Protein AF-A0AAV0BS56-F1 (afdb_monomer)

Secondary structure (DSSP, 8-state):
--STTHHHIIIIIS---HHHHHHHHTT--SS-HHHHHH-TT-----GGG--EEEEE-SSS-EEEEE----SSTTTHHHHHHHHHHHHHHHHT-GGG-SSS-PPTTSS--EEEEEEHHHHHH-HHHHHHHHTTTSTTT--S-EEEEEE--SEETTEEHHHH-SSSSGGGGGGGGT-------TT-HHHHHHHHT-TTTTS---------------------GGGG----------HHHIIIIIHHHHHHHH-----GGG--HHHHHHHHHHHHHHTT--EEEEETTTTT-TTS----SEE-SSSTT-EE-HHHHHHTTSSS---EEEEE--S-SHHHHHHHHHHHGGGG---

Sequence (351 aa):
MPHHGRLNLLTQLLSLDLKILIKKLKGHAEISEGLLSETPAYTGDVLSHLSNTSILNYQNPLKVHVLRNPSHLEVVSPVSLGFTRALSMVDQTGPYNLSTSENIGKDLLSVQIHGDASFGGQGIVAETLNLSTLPHFTVGGSIRLVLNNQLGYTTPETEGRTAFYATDIGKSIKAPIIHVNGEYPEEVLGLMDLKELSKNQPDLSGTLRGKNSDIETAVELSRLWAAGEALNVHPRLQKMHIQKRLQALSIKTGNLAEIDYSRTEALAFGTILEDGYDIRLSGQDSGQGTFSQRHALSTDQVVEGRTILPLNQLSAKNSQPGNLEIVNSPLGKYAVLGFKLGLSYLLLGPV

Structure (mmCIF, N/CA/C/O backbone):
data_AF-A0AAV0BS56-F1
#
_entry.id   AF-A0AAV0BS56-F1
#
loop_
_atom_site.group_PDB
_atom_site.id
_atom_site.type_symbol
_atom_site.label_atom_id
_atom_site.label_alt_id
_atom_site.label_comp_id
_atom_site.label_asym_id
_atom_site.label_entity_id
_atom_site.label_seq_id
_atom_site.pdbx_PDB_ins_code
_atom_site.Cartn_x
_atom_site.Cartn_y
_atom_site.Cartn_z
_atom_site.occupancy
_atom_site.B_iso_or_equiv
_atom_site.auth_seq_id
_atom_site.auth_comp_id
_atom_site.auth_asym_id
_atom_site.auth_atom_id
_atom_site.pdbx_PDB_model_num
ATOM 1 N N . MET A 1 1 ? 6.473 1.897 -9.857 1.00 95.19 1 MET A N 1
ATOM 2 C CA . MET A 1 1 ? 7.346 1.528 -10.994 1.00 95.19 1 MET A CA 1
ATOM 3 C C . MET A 1 1 ? 8.783 1.923 -10.661 1.00 95.19 1 MET A C 1
ATOM 5 O O . MET A 1 1 ? 8.942 2.993 -10.088 1.00 95.19 1 MET A O 1
ATOM 9 N N . PRO A 1 2 ? 9.801 1.106 -10.981 1.00 95.94 2 PRO A N 1
ATOM 10 C CA . PRO A 1 2 ? 11.221 1.429 -10.804 1.00 95.94 2 PRO A CA 1
ATOM 11 C C . PRO A 1 2 ? 11.728 2.402 -11.889 1.00 95.94 2 PRO A C 1
ATOM 13 O O . PRO A 1 2 ? 10.945 3.112 -12.515 1.00 95.94 2 PRO A O 1
ATOM 16 N N . HIS A 1 3 ? 13.046 2.457 -12.095 1.00 95.62 3 HIS A N 1
ATOM 17 C CA . HIS A 1 3 ? 13.716 3.355 -13.041 1.00 95.62 3 HIS A CA 1
ATOM 18 C C . HIS A 1 3 ? 13.580 2.929 -14.518 1.00 95.62 3 HIS A C 1
ATOM 20 O O . HIS A 1 3 ? 13.529 3.789 -15.397 1.00 95.62 3 HIS A O 1
ATOM 26 N N . HIS A 1 4 ? 13.519 1.624 -14.809 1.00 92.75 4 HIS A N 1
ATOM 27 C CA . HIS A 1 4 ? 13.570 1.096 -16.176 1.00 92.75 4 HIS A CA 1
ATOM 28 C C . HIS A 1 4 ? 12.336 1.507 -16.997 1.00 92.75 4 HIS A C 1
ATOM 30 O O . HIS A 1 4 ? 11.216 1.167 -16.631 1.00 92.75 4 HIS A O 1
ATOM 36 N N . GLY A 1 5 ? 12.528 2.269 -18.082 1.00 92.06 5 GLY A N 1
ATOM 37 C CA . GLY A 1 5 ? 11.445 2.752 -18.954 1.00 92.06 5 GLY A CA 1
ATOM 38 C C . GLY A 1 5 ? 10.534 3.832 -18.348 1.00 92.06 5 GLY A C 1
ATOM 39 O O . GLY A 1 5 ? 9.561 4.243 -18.981 1.00 92.06 5 GLY A O 1
ATOM 40 N N . ARG A 1 6 ? 10.827 4.328 -17.135 1.00 96.50 6 ARG A N 1
ATOM 41 C CA . ARG A 1 6 ? 9.941 5.257 -16.412 1.00 96.50 6 ARG A CA 1
ATOM 42 C C . ARG A 1 6 ? 9.753 6.584 -17.138 1.00 96.50 6 ARG A C 1
ATOM 44 O O . ARG A 1 6 ? 8.633 7.064 -17.263 1.00 96.50 6 ARG A O 1
ATOM 51 N N . LEU A 1 7 ? 10.844 7.182 -17.614 1.00 95.69 7 LEU A N 1
ATOM 52 C CA . LEU A 1 7 ? 10.787 8.476 -18.299 1.00 95.69 7 LEU A CA 1
ATOM 53 C C . LEU A 1 7 ? 10.049 8.370 -19.634 1.00 95.69 7 LEU A C 1
ATOM 55 O O . LEU A 1 7 ? 9.305 9.283 -19.981 1.00 95.69 7 LEU A O 1
ATOM 59 N N . ASN A 1 8 ? 10.194 7.248 -20.345 1.00 95.69 8 ASN A N 1
ATOM 60 C CA . ASN A 1 8 ? 9.428 6.969 -21.556 1.00 95.69 8 ASN A CA 1
ATOM 61 C C . ASN A 1 8 ? 7.930 6.936 -21.242 1.00 95.69 8 ASN A C 1
ATOM 63 O O . ASN A 1 8 ? 7.172 7.663 -21.873 1.00 95.69 8 ASN A O 1
ATOM 67 N N . LEU A 1 9 ? 7.511 6.186 -20.216 1.00 95.88 9 LEU A N 1
ATOM 68 C CA . LEU A 1 9 ? 6.108 6.148 -19.793 1.00 95.88 9 LEU A CA 1
ATOM 69 C C . LEU A 1 9 ? 5.587 7.547 -19.419 1.00 95.88 9 LEU A C 1
ATOM 71 O O . LEU A 1 9 ? 4.537 7.970 -19.903 1.00 95.88 9 LEU A O 1
ATOM 75 N N . LEU A 1 10 ? 6.337 8.276 -18.586 1.00 96.06 10 LEU A N 1
ATOM 76 C CA . LEU A 1 10 ? 5.933 9.594 -18.095 1.00 96.06 10 LEU A CA 1
ATOM 77 C C . LEU A 1 10 ? 5.794 10.627 -19.217 1.00 96.06 10 LEU A C 1
ATOM 79 O O . LEU A 1 10 ? 4.826 11.379 -19.234 1.00 96.06 10 LEU A O 1
ATOM 83 N N . THR A 1 11 ? 6.749 10.671 -20.144 1.00 95.25 11 THR A N 1
ATOM 84 C CA . THR A 1 11 ? 6.781 11.691 -21.203 1.00 95.25 11 THR A CA 1
ATOM 85 C C . THR A 1 11 ? 5.888 11.349 -22.390 1.00 95.25 11 THR A C 1
ATOM 87 O O . THR A 1 11 ? 5.250 12.246 -22.930 1.00 95.25 11 THR A O 1
ATOM 90 N N . GLN A 1 12 ? 5.819 10.075 -22.791 1.00 94.50 12 GLN A N 1
ATOM 91 C CA . GLN A 1 12 ? 5.114 9.667 -24.010 1.00 94.50 12 GLN A CA 1
ATOM 92 C C . GLN A 1 12 ? 3.626 9.407 -23.770 1.00 94.50 12 GLN A C 1
ATOM 94 O O . GLN A 1 12 ? 2.805 9.784 -24.599 1.00 94.50 12 GLN A O 1
ATOM 99 N N . LEU A 1 13 ? 3.269 8.773 -22.647 1.00 94.56 13 LEU A N 1
ATOM 100 C CA . LEU A 1 13 ? 1.884 8.363 -22.383 1.00 94.56 13 LEU A CA 1
ATOM 101 C C . LEU A 1 13 ? 1.210 9.194 -21.299 1.00 94.56 13 LEU A C 1
ATOM 103 O O . LEU A 1 13 ? 0.001 9.387 -21.346 1.00 94.56 13 LEU A O 1
ATOM 107 N N . LEU A 1 14 ? 1.973 9.684 -20.321 1.00 95.25 14 LEU A N 1
ATOM 108 C CA . LEU A 1 14 ? 1.419 10.374 -19.156 1.00 95.25 14 LEU A CA 1
ATOM 109 C C . LEU A 1 14 ? 1.696 11.876 -19.164 1.00 95.25 14 LEU A C 1
ATOM 111 O O . LEU A 1 14 ? 1.602 12.504 -18.117 1.00 95.25 14 LEU A O 1
ATOM 115 N N . SER A 1 15 ? 2.014 12.467 -20.315 1.00 92.69 15 SER A N 1
ATOM 116 C CA . SER A 1 15 ? 2.051 13.925 -20.511 1.00 92.69 15 SER A CA 1
ATOM 117 C C . SER A 1 15 ? 2.870 14.706 -19.466 1.00 92.69 15 SER A C 1
ATOM 119 O O . SER A 1 15 ? 2.505 15.824 -19.104 1.00 92.69 15 SER A O 1
ATOM 121 N N . LEU A 1 16 ? 3.969 14.138 -18.953 1.00 93.31 16 LEU A N 1
ATOM 122 C CA . LEU A 1 16 ? 4.899 14.880 -18.100 1.00 93.31 16 LEU A CA 1
ATOM 123 C C . LEU A 1 16 ? 5.519 16.027 -18.908 1.00 93.31 16 LEU A C 1
ATOM 125 O O . LEU A 1 16 ? 6.091 15.791 -19.974 1.00 93.31 16 LEU A O 1
ATOM 129 N N . ASP A 1 17 ? 5.452 17.255 -18.384 1.00 93.00 17 ASP A N 1
ATOM 130 C CA . ASP A 1 17 ? 6.038 18.423 -19.047 1.00 93.00 17 ASP A CA 1
ATOM 131 C C . ASP A 1 17 ? 7.555 18.236 -19.225 1.00 93.00 17 ASP A C 1
ATOM 133 O O . ASP A 1 17 ? 8.323 18.140 -18.261 1.00 93.00 17 ASP A O 1
ATOM 137 N N . LEU A 1 18 ? 8.006 18.226 -20.482 1.00 94.25 18 LEU A N 1
ATOM 138 C CA . LEU A 1 18 ? 9.418 18.100 -20.842 1.00 94.25 18 LEU A CA 1
ATOM 139 C C . LEU A 1 18 ? 10.279 19.219 -20.241 1.00 94.25 18 LEU A C 1
ATOM 141 O O . LEU A 1 18 ? 11.475 19.022 -20.022 1.00 94.25 18 LEU A O 1
ATOM 145 N N . LYS A 1 19 ? 9.701 20.381 -19.915 1.00 93.44 19 LYS A N 1
ATOM 146 C CA . LYS A 1 19 ? 10.414 21.446 -19.199 1.00 93.44 19 LYS A CA 1
ATOM 147 C C . LYS A 1 19 ? 10.843 20.995 -17.806 1.00 93.44 19 LYS A C 1
ATOM 149 O O . LYS A 1 19 ? 11.950 21.335 -17.395 1.00 93.44 19 LYS A O 1
ATOM 154 N N . ILE A 1 20 ? 10.020 20.211 -17.102 1.00 92.50 20 ILE A N 1
ATOM 155 C CA . ILE A 1 20 ? 10.368 19.638 -15.791 1.00 92.50 20 ILE A CA 1
ATOM 156 C C . ILE A 1 20 ? 11.555 18.684 -15.951 1.00 92.50 20 ILE A C 1
ATOM 158 O O . ILE A 1 20 ? 12.533 18.781 -15.209 1.00 92.50 20 ILE A O 1
ATOM 162 N N . LEU A 1 21 ? 11.518 17.822 -16.973 1.00 93.50 21 LEU A N 1
ATOM 163 C CA . LEU A 1 21 ? 12.616 16.909 -17.299 1.00 93.50 21 LEU A CA 1
ATOM 164 C C . LEU A 1 21 ? 13.930 17.667 -17.563 1.00 93.50 21 LEU A C 1
ATOM 166 O O . LEU A 1 21 ? 14.957 17.362 -16.957 1.00 93.50 21 LEU A O 1
ATOM 170 N N . ILE A 1 22 ? 13.897 18.691 -18.421 1.00 94.62 22 ILE A N 1
ATOM 171 C CA . ILE A 1 22 ? 15.075 19.504 -18.763 1.00 94.62 22 ILE A CA 1
ATOM 172 C C . ILE A 1 22 ? 15.596 20.268 -17.540 1.00 94.62 22 ILE A C 1
ATOM 174 O O . ILE A 1 22 ? 16.808 20.329 -17.330 1.00 94.62 22 ILE A O 1
ATOM 178 N N . LYS A 1 23 ? 14.707 20.839 -16.715 1.00 93.25 23 LYS A N 1
ATOM 179 C CA . LYS A 1 23 ? 15.086 21.487 -15.450 1.00 93.25 23 LYS A CA 1
ATOM 180 C C . LYS A 1 23 ? 15.857 20.520 -14.564 1.00 93.25 23 LYS A C 1
ATOM 182 O O . LYS A 1 23 ? 16.942 20.865 -14.097 1.00 93.25 23 LYS A O 1
ATOM 187 N N . LYS A 1 24 ? 15.335 19.303 -14.407 1.00 94.06 24 LYS A N 1
ATOM 188 C CA . LYS A 1 24 ? 15.928 18.298 -13.534 1.00 94.06 24 LYS A CA 1
ATOM 189 C C . LYS A 1 24 ? 17.281 17.799 -14.030 1.00 94.06 24 LYS A C 1
ATOM 191 O O . LYS A 1 24 ? 18.203 17.664 -13.234 1.00 94.06 24 LYS A O 1
ATOM 196 N N . LEU A 1 25 ? 17.433 17.619 -15.344 1.00 94.62 25 LEU A N 1
ATOM 197 C CA . LEU A 1 25 ? 18.720 17.304 -15.979 1.00 94.62 25 LEU A CA 1
ATOM 198 C C . LEU A 1 25 ? 19.775 18.395 -15.756 1.00 94.62 25 LEU A C 1
ATOM 200 O O . LEU A 1 25 ? 20.961 18.095 -15.673 1.00 94.62 25 LEU A O 1
ATOM 204 N N . LYS A 1 26 ? 19.349 19.655 -15.627 1.00 95.25 26 LYS A N 1
ATOM 205 C CA . LYS A 1 26 ? 20.222 20.793 -15.309 1.00 95.25 26 LYS A CA 1
ATOM 206 C C . LYS A 1 26 ? 20.471 20.981 -13.805 1.00 95.25 26 LYS A C 1
ATOM 208 O O . LYS A 1 26 ? 21.107 21.958 -13.431 1.00 95.25 26 LYS A O 1
ATOM 213 N N . GLY A 1 27 ? 19.962 20.090 -12.950 1.00 92.56 27 GLY A N 1
ATOM 214 C CA . GLY A 1 27 ? 20.117 20.181 -11.495 1.00 92.56 27 GLY A CA 1
ATOM 215 C C . GLY A 1 27 ? 19.155 21.151 -10.802 1.00 92.56 27 GLY A C 1
ATOM 216 O O . GLY A 1 27 ? 19.334 21.432 -9.622 1.00 92.56 27 GLY A O 1
ATOM 217 N N . HIS A 1 28 ? 18.129 21.655 -11.496 1.00 92.19 28 HIS A N 1
ATOM 218 C CA . HIS A 1 28 ? 17.108 22.510 -10.884 1.00 92.19 28 HIS A CA 1
ATOM 219 C C . HIS A 1 28 ? 15.987 21.685 -10.233 1.00 92.19 28 HIS A C 1
ATOM 221 O O . HIS A 1 28 ? 15.781 20.511 -10.560 1.00 92.19 28 HIS A O 1
ATOM 227 N N . ALA A 1 29 ? 15.231 22.322 -9.334 1.00 90.44 29 ALA A N 1
ATOM 228 C CA . ALA A 1 29 ? 14.041 21.736 -8.728 1.00 90.44 29 ALA A CA 1
ATOM 229 C C . ALA A 1 29 ? 12.955 21.433 -9.779 1.00 90.44 29 ALA A C 1
ATOM 231 O O . ALA A 1 29 ? 12.771 22.165 -10.755 1.00 90.44 29 ALA A O 1
ATOM 232 N N . GLU A 1 30 ? 12.234 20.334 -9.566 1.00 88.69 30 GLU A N 1
ATOM 233 C CA . GLU A 1 30 ? 11.135 19.867 -10.417 1.00 88.69 30 GLU A CA 1
ATOM 234 C C . GLU A 1 30 ? 9.790 20.548 -10.119 1.00 88.69 30 GLU A C 1
ATOM 236 O O . GLU A 1 30 ? 8.850 20.398 -10.895 1.00 88.69 30 GLU A O 1
ATOM 241 N N . ILE A 1 31 ? 9.702 21.295 -9.016 1.00 87.88 31 ILE A N 1
ATOM 242 C CA . ILE A 1 31 ? 8.518 22.061 -8.616 1.00 87.88 31 ILE A CA 1
ATOM 243 C C . ILE A 1 31 ? 8.581 23.510 -9.121 1.00 87.88 31 ILE A C 1
ATOM 245 O O . ILE A 1 31 ? 9.619 23.983 -9.594 1.00 87.88 31 ILE A O 1
ATOM 249 N N . SER A 1 32 ? 7.450 24.216 -9.064 1.00 85.31 32 SER A N 1
ATOM 250 C CA . SER A 1 32 ? 7.388 25.635 -9.428 1.00 85.31 32 SER A CA 1
ATOM 251 C C . SER A 1 32 ? 8.188 26.494 -8.441 1.00 85.31 32 SER A C 1
ATOM 253 O O . SER A 1 32 ? 8.361 26.123 -7.283 1.00 85.31 32 SER A O 1
ATOM 255 N N . GLU A 1 33 ? 8.668 27.658 -8.885 1.00 84.75 33 GLU A N 1
ATOM 256 C CA . GLU A 1 33 ? 9.398 28.591 -8.010 1.00 84.75 33 GLU A CA 1
ATOM 257 C C . GLU A 1 33 ? 8.519 29.107 -6.863 1.00 84.75 33 GLU A C 1
ATOM 259 O O . GLU A 1 33 ? 8.999 29.243 -5.741 1.00 84.75 33 GLU A O 1
ATOM 264 N N . GLY A 1 34 ? 7.221 29.312 -7.124 1.00 85.25 34 GLY A N 1
ATOM 265 C CA . GLY A 1 34 ? 6.242 29.663 -6.093 1.00 85.25 34 GLY A CA 1
ATOM 266 C C . GLY A 1 34 ? 6.137 28.581 -5.021 1.00 85.25 34 GLY A C 1
ATOM 267 O O . GLY A 1 34 ? 6.351 28.869 -3.847 1.00 85.25 34 GLY A O 1
ATOM 268 N N . LEU A 1 35 ? 5.933 27.321 -5.422 1.00 83.06 35 LEU A N 1
ATOM 269 C CA . LEU A 1 35 ? 5.855 26.216 -4.464 1.00 83.06 35 LEU A CA 1
ATOM 270 C C . LEU A 1 35 ? 7.178 26.031 -3.709 1.00 83.06 35 LEU A C 1
ATOM 272 O O . LEU A 1 35 ? 7.169 25.833 -2.503 1.00 83.06 35 LEU A O 1
ATOM 276 N N . LEU A 1 36 ? 8.322 26.179 -4.385 1.00 84.81 36 LEU A N 1
ATOM 277 C CA . LEU A 1 36 ? 9.637 26.104 -3.743 1.00 84.81 36 LEU A CA 1
ATOM 278 C C . LEU A 1 36 ? 9.817 27.173 -2.654 1.00 84.81 36 LEU A C 1
ATOM 280 O O . LEU A 1 36 ? 10.433 26.892 -1.628 1.00 84.81 36 LEU A O 1
ATOM 284 N N . SER A 1 37 ? 9.268 28.376 -2.858 1.00 85.94 37 SER A N 1
ATOM 285 C CA . SER A 1 37 ? 9.302 29.447 -1.856 1.00 85.94 37 SER A CA 1
ATOM 286 C C . SER A 1 37 ? 8.415 29.160 -0.639 1.00 85.94 37 SER A C 1
ATOM 288 O O . SER A 1 37 ? 8.790 29.503 0.481 1.00 85.94 37 SER A O 1
ATOM 290 N N . GLU A 1 38 ? 7.284 28.477 -0.840 1.00 87.31 38 GLU A N 1
ATOM 291 C CA . GLU A 1 38 ? 6.369 28.049 0.227 1.00 87.31 38 GLU A CA 1
ATOM 292 C C . GLU A 1 38 ? 6.880 26.806 0.971 1.00 87.31 38 GLU A C 1
ATOM 294 O O . GLU A 1 38 ? 6.570 26.605 2.145 1.00 87.31 38 GLU A O 1
ATOM 299 N N . THR A 1 39 ? 7.711 25.986 0.319 1.00 81.88 39 THR A N 1
ATOM 300 C CA . THR A 1 39 ? 8.284 24.759 0.883 1.00 81.88 39 THR A CA 1
ATOM 301 C C . THR A 1 39 ? 9.818 24.823 0.942 1.00 81.88 39 THR A C 1
ATOM 303 O O . THR A 1 39 ? 10.493 24.072 0.233 1.00 81.88 39 THR A O 1
ATOM 306 N N . PRO A 1 40 ? 10.418 25.663 1.809 1.00 77.38 40 PRO A N 1
ATOM 307 C CA . PRO A 1 40 ? 11.873 25.850 1.859 1.00 77.38 40 PRO A CA 1
ATOM 308 C C . PRO A 1 40 ? 12.641 24.589 2.291 1.00 77.38 40 PRO A C 1
ATOM 310 O O . PRO A 1 40 ? 13.837 24.473 2.039 1.00 77.38 40 PRO A O 1
ATOM 313 N N . ALA A 1 41 ? 11.960 23.626 2.919 1.00 86.94 41 ALA A N 1
ATOM 314 C CA . ALA A 1 41 ? 12.519 22.324 3.281 1.00 86.94 41 ALA A CA 1
ATOM 315 C C . ALA A 1 41 ? 12.518 21.305 2.121 1.00 86.94 41 ALA A C 1
ATOM 317 O O . ALA A 1 41 ? 12.927 20.161 2.313 1.00 86.94 41 ALA A O 1
ATOM 318 N N . TYR A 1 42 ? 12.041 21.678 0.928 1.00 87.06 42 TYR A N 1
ATOM 319 C CA . TYR A 1 42 ? 12.005 20.785 -0.225 1.00 87.06 42 TYR A CA 1
ATOM 320 C C . TYR A 1 42 ? 13.415 20.471 -0.731 1.00 87.06 42 TYR A C 1
ATOM 322 O O . TYR A 1 42 ? 14.101 21.323 -1.291 1.00 87.06 42 TYR A O 1
ATOM 330 N N . THR A 1 43 ? 13.837 19.217 -0.586 1.00 90.00 43 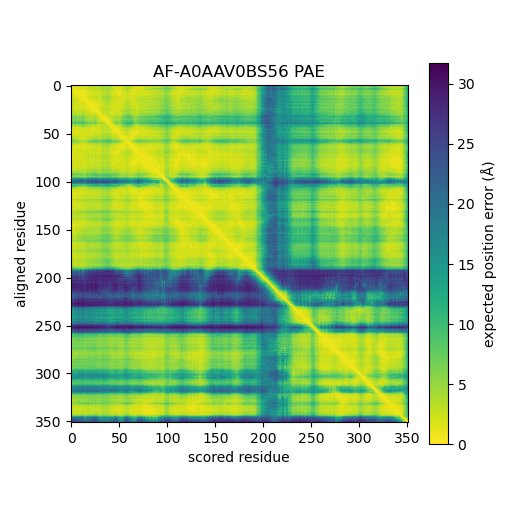THR A N 1
ATOM 331 C CA . THR A 1 43 ? 15.164 18.757 -1.025 1.00 90.00 43 THR A CA 1
ATOM 332 C C . THR A 1 43 ? 15.175 18.198 -2.448 1.00 90.00 43 THR A C 1
ATOM 334 O O . THR A 1 43 ? 16.242 18.022 -3.035 1.00 90.00 43 THR A O 1
ATOM 337 N N . GLY A 1 44 ? 13.999 17.924 -3.022 1.00 89.88 44 GLY A N 1
ATOM 338 C CA . GLY A 1 44 ? 13.858 17.249 -4.312 1.00 89.88 44 GLY A CA 1
ATOM 339 C C . GLY A 1 44 ? 14.340 15.797 -4.299 1.00 89.88 44 GLY A C 1
ATOM 340 O O . GLY A 1 44 ? 14.667 15.236 -3.255 1.00 89.88 44 GLY A O 1
ATOM 341 N N . ASP A 1 45 ? 14.352 15.176 -5.480 1.00 95.06 45 ASP A N 1
ATOM 342 C CA . ASP A 1 45 ? 14.817 13.790 -5.657 1.00 95.06 45 ASP A CA 1
ATOM 343 C C . ASP A 1 45 ? 15.580 13.600 -6.985 1.00 95.06 45 ASP A C 1
ATOM 345 O O . ASP A 1 45 ? 15.834 14.576 -7.676 1.00 95.06 45 ASP A O 1
ATOM 349 N N . VAL A 1 46 ? 15.984 12.394 -7.382 1.00 95.25 46 VAL A N 1
ATOM 350 C CA . VAL A 1 46 ? 16.642 12.139 -8.678 1.00 95.25 46 VAL A CA 1
ATOM 351 C C . VAL A 1 46 ? 15.644 11.948 -9.824 1.00 95.25 46 VAL A C 1
ATOM 353 O O . VAL A 1 46 ? 14.448 11.729 -9.636 1.00 95.25 46 VAL A O 1
ATOM 356 N N . LEU A 1 47 ? 16.154 12.002 -11.058 1.00 94.75 47 LEU A N 1
ATOM 357 C CA . LEU A 1 47 ? 15.351 11.937 -12.278 1.00 94.75 47 LEU A CA 1
ATOM 358 C C . LEU A 1 47 ? 14.472 10.679 -12.374 1.00 94.75 47 LEU A C 1
ATOM 360 O O . LEU A 1 47 ? 13.314 10.747 -12.782 1.00 94.75 47 LEU A O 1
ATOM 364 N N . SER A 1 48 ? 15.004 9.530 -11.960 1.00 95.25 48 SER A N 1
ATOM 365 C CA . SER A 1 48 ? 14.299 8.246 -11.973 1.00 95.25 48 SER A CA 1
ATOM 366 C C . SER A 1 48 ? 13.131 8.162 -10.988 1.00 95.25 48 SER A C 1
ATOM 368 O O . SER A 1 48 ? 12.426 7.155 -10.995 1.00 95.25 48 SER A O 1
ATOM 370 N N . HIS A 1 49 ? 12.921 9.172 -10.138 1.00 96.19 49 HIS A N 1
ATOM 371 C CA . HIS A 1 49 ? 11.870 9.188 -9.116 1.00 96.19 49 HIS A CA 1
ATOM 372 C C . HIS A 1 49 ? 10.740 10.175 -9.430 1.00 96.19 49 HIS A C 1
ATOM 374 O O . HIS A 1 49 ? 9.753 10.222 -8.694 1.00 96.19 49 HIS A O 1
ATOM 380 N N . LEU A 1 50 ? 10.839 10.921 -10.541 1.00 94.50 50 LEU A N 1
ATOM 381 C CA . LEU A 1 50 ? 9.795 11.850 -10.981 1.00 94.50 50 LEU A CA 1
ATOM 382 C C . LEU A 1 50 ? 8.435 11.154 -11.059 1.00 94.50 50 LEU A C 1
ATOM 384 O O . LEU A 1 50 ? 8.326 10.054 -11.592 1.00 94.50 50 LEU A O 1
ATOM 388 N N . SER A 1 51 ? 7.399 11.785 -10.527 1.00 93.19 51 SER A N 1
ATOM 389 C CA . SER A 1 51 ? 6.006 11.333 -10.571 1.00 93.19 51 SER A CA 1
ATOM 390 C C . SER A 1 51 ? 5.199 12.174 -11.551 1.00 93.19 51 SER A C 1
ATOM 392 O O . SER A 1 51 ? 5.599 13.286 -11.887 1.00 93.19 51 SER A O 1
ATOM 394 N N . ASN A 1 52 ? 4.035 11.674 -11.960 1.00 93.00 52 ASN A N 1
ATOM 395 C CA . ASN A 1 52 ? 3.017 12.518 -12.571 1.00 93.00 52 ASN A CA 1
ATOM 396 C C . ASN A 1 52 ? 1.614 12.005 -12.241 1.00 93.00 52 ASN A C 1
ATOM 398 O O . ASN A 1 52 ? 1.423 10.804 -12.028 1.00 93.00 52 ASN A O 1
ATOM 402 N N . THR A 1 53 ? 0.653 12.922 -12.226 1.00 93.31 53 THR A N 1
ATOM 403 C CA . THR A 1 53 ? -0.774 12.604 -12.236 1.00 93.31 53 THR A CA 1
ATOM 404 C C . THR A 1 53 ? -1.360 13.131 -13.532 1.00 93.31 53 THR A C 1
ATOM 406 O O . THR A 1 53 ? -1.246 14.321 -13.818 1.00 93.31 53 THR A O 1
ATOM 409 N N . SER A 1 54 ? -2.011 12.259 -14.292 1.00 92.62 54 SER A N 1
ATOM 410 C CA . SER A 1 54 ? -2.474 12.576 -15.643 1.00 92.62 54 SER A CA 1
ATOM 411 C C . SER A 1 54 ? -3.898 12.091 -15.841 1.00 92.62 54 SER A C 1
ATOM 413 O O . SER A 1 54 ? -4.284 11.054 -15.307 1.00 92.62 54 SER A O 1
ATOM 415 N N . ILE A 1 55 ? -4.681 12.832 -16.618 1.00 94.62 55 ILE A N 1
ATOM 416 C CA . ILE A 1 55 ? -6.009 12.406 -17.060 1.00 94.62 55 ILE A CA 1
ATOM 417 C C . ILE A 1 55 ? -5.891 12.065 -18.542 1.00 94.62 55 ILE A C 1
ATOM 419 O O . ILE A 1 55 ? -5.588 12.931 -19.361 1.00 94.62 55 ILE A O 1
ATOM 423 N N . LEU A 1 56 ? -6.089 10.793 -18.871 1.00 93.81 56 LEU A N 1
ATOM 424 C CA . LEU A 1 56 ? -6.095 10.297 -20.239 1.00 93.81 56 LEU A CA 1
ATOM 425 C C . LEU A 1 56 ? -7.523 10.366 -20.783 1.00 93.81 56 LEU A C 1
ATOM 427 O O . LEU A 1 56 ? -8.442 9.757 -20.231 1.00 93.81 56 LEU A O 1
ATOM 431 N N . ASN A 1 57 ? -7.707 11.119 -21.864 1.00 92.69 57 ASN A N 1
ATOM 432 C CA . ASN A 1 57 ? -9.016 11.376 -22.462 1.00 92.69 57 ASN A CA 1
ATOM 433 C C . ASN A 1 57 ? -9.391 10.262 -23.453 1.00 92.69 57 ASN A C 1
ATOM 435 O O . ASN A 1 57 ? -9.252 10.424 -24.663 1.00 92.69 57 ASN A O 1
ATOM 439 N N . TYR A 1 58 ? -9.843 9.122 -22.932 1.00 90.19 58 TYR A N 1
ATOM 440 C CA . TYR A 1 58 ? -10.519 8.083 -23.720 1.00 90.19 58 TYR A CA 1
ATOM 441 C C . TYR A 1 58 ? -12.041 8.312 -23.721 1.00 90.19 58 TYR A C 1
ATOM 443 O O . TYR A 1 58 ? -12.511 9.330 -23.216 1.00 90.19 58 TYR A O 1
ATOM 451 N N . GLN A 1 59 ? -12.825 7.365 -24.260 1.00 89.50 59 GLN A N 1
ATOM 452 C CA . GLN A 1 59 ? -14.297 7.415 -24.176 1.00 89.50 59 GLN A CA 1
ATOM 453 C C . GLN A 1 59 ? -14.780 7.621 -22.730 1.00 89.50 59 GLN A C 1
ATOM 455 O O . GLN A 1 59 ? -15.673 8.428 -22.495 1.00 89.50 59 GLN A O 1
ATOM 460 N N . ASN A 1 60 ? -14.130 6.945 -21.776 1.00 87.62 60 ASN A N 1
ATOM 461 C CA . ASN A 1 60 ? -14.230 7.229 -20.349 1.00 87.62 60 ASN A CA 1
ATOM 462 C C . ASN A 1 60 ? -12.881 7.795 -19.875 1.00 87.62 60 ASN A C 1
ATOM 464 O O . ASN A 1 60 ? -11.864 7.116 -20.055 1.00 87.62 60 ASN A O 1
ATOM 468 N N . PRO A 1 61 ? -12.834 9.010 -19.298 1.00 91.94 61 PRO A N 1
ATOM 469 C CA . PRO A 1 61 ? -11.590 9.583 -18.800 1.00 91.94 61 PRO A CA 1
ATOM 470 C C . PRO A 1 61 ? -10.936 8.681 -17.751 1.00 91.94 61 PRO A C 1
ATOM 472 O O . PRO A 1 61 ? -11.589 8.247 -16.805 1.00 91.94 61 PRO A O 1
ATOM 475 N N . LEU A 1 62 ? -9.636 8.429 -17.900 1.00 93.00 62 LEU A N 1
ATOM 476 C CA . LEU A 1 62 ? -8.865 7.604 -16.973 1.00 93.00 62 LEU A CA 1
ATOM 477 C C . LEU A 1 62 ? -7.836 8.462 -16.242 1.00 93.00 62 LEU A C 1
ATOM 479 O O . LEU A 1 62 ? -6.923 9.012 -16.859 1.00 93.00 62 LEU A O 1
ATOM 483 N N . LYS A 1 63 ? -7.954 8.547 -14.917 1.00 94.25 63 LYS A N 1
ATOM 484 C CA . LYS A 1 63 ? -6.966 9.223 -14.074 1.00 94.25 63 LYS A CA 1
ATOM 485 C C . LYS A 1 63 ? -5.857 8.248 -13.687 1.00 94.25 63 LYS A C 1
ATOM 487 O O . LYS A 1 63 ? -6.119 7.203 -13.100 1.00 94.25 63 LYS A O 1
ATOM 492 N N . VAL A 1 64 ? -4.614 8.601 -13.996 1.00 95.44 64 VAL A N 1
ATOM 493 C CA . VAL A 1 64 ? -3.429 7.776 -13.744 1.00 95.44 64 VAL A CA 1
ATOM 494 C C . VAL A 1 64 ? -2.495 8.503 -12.789 1.00 95.44 64 VAL A C 1
ATOM 496 O O . VAL A 1 64 ? -2.110 9.644 -13.034 1.00 95.44 64 VAL A O 1
ATOM 499 N N . HIS A 1 65 ? -2.097 7.817 -11.720 1.00 94.94 65 HIS A N 1
ATOM 500 C CA . HIS A 1 65 ? -1.150 8.311 -10.725 1.00 94.94 65 HIS A CA 1
ATOM 501 C C . HIS A 1 65 ? 0.124 7.465 -10.744 1.00 94.94 65 HIS A C 1
ATOM 503 O O . HIS A 1 65 ? 0.090 6.272 -10.440 1.00 94.94 65 HIS A O 1
ATOM 509 N N . VAL A 1 66 ? 1.270 8.076 -11.050 1.00 95.50 66 VAL A N 1
ATOM 510 C CA . VAL A 1 66 ? 2.579 7.428 -10.893 1.00 95.50 66 VAL A CA 1
ATOM 511 C C . VAL A 1 66 ? 3.211 7.910 -9.602 1.00 95.50 66 VAL A C 1
ATOM 513 O O . VAL A 1 66 ? 3.648 9.053 -9.514 1.00 95.50 66 VAL A O 1
ATOM 516 N N . LEU A 1 67 ? 3.293 7.031 -8.605 1.00 94.75 67 LEU A N 1
ATOM 517 C CA . LEU A 1 67 ? 3.867 7.379 -7.306 1.00 94.75 67 LEU A CA 1
ATOM 518 C C . LEU A 1 67 ? 5.374 7.640 -7.386 1.00 94.75 67 LEU A C 1
ATOM 520 O O . LEU A 1 67 ? 6.098 6.967 -8.131 1.00 94.75 67 LEU A O 1
ATOM 524 N N . ARG A 1 68 ? 5.848 8.589 -6.571 1.00 93.25 68 ARG A N 1
ATOM 525 C CA . ARG A 1 68 ? 7.276 8.726 -6.258 1.00 93.25 68 ARG A CA 1
ATOM 526 C C . ARG A 1 68 ? 7.758 7.482 -5.513 1.00 93.25 68 ARG A C 1
ATOM 528 O O . ARG A 1 68 ? 6.992 6.822 -4.811 1.00 93.25 68 ARG A O 1
ATOM 535 N N . ASN A 1 69 ? 9.032 7.156 -5.674 1.00 95.56 69 ASN A N 1
ATOM 536 C CA . ASN A 1 69 ? 9.661 6.022 -5.012 1.00 95.56 69 ASN A CA 1
ATOM 537 C C . ASN A 1 69 ? 11.143 6.306 -4.786 1.00 95.56 69 ASN A C 1
ATOM 539 O O . ASN A 1 69 ? 11.746 6.933 -5.648 1.00 95.56 69 ASN A O 1
ATOM 543 N N . PRO A 1 70 ? 11.747 5.795 -3.702 1.00 97.00 70 PRO A N 1
ATOM 544 C CA . PRO A 1 70 ? 13.195 5.829 -3.551 1.00 97.00 70 PRO A CA 1
ATOM 545 C C . PRO A 1 70 ? 13.874 4.840 -4.515 1.00 97.00 70 PRO A C 1
ATOM 547 O O . PRO A 1 70 ? 13.213 4.015 -5.157 1.00 97.00 70 PRO A O 1
ATOM 550 N N . SER A 1 71 ? 15.211 4.860 -4.537 1.00 97.94 71 SER A N 1
ATOM 551 C CA . SER A 1 71 ? 16.028 3.895 -5.292 1.00 97.94 71 SER A CA 1
ATOM 552 C C . SER A 1 71 ? 15.935 2.465 -4.749 1.00 97.94 71 SER A C 1
ATOM 554 O O . SER A 1 71 ? 16.283 1.521 -5.454 1.00 97.94 71 SER A O 1
ATOM 556 N N . HIS A 1 72 ? 15.479 2.295 -3.504 1.00 98.19 72 HIS A N 1
ATOM 557 C CA . HIS A 1 72 ? 15.231 0.986 -2.902 1.00 98.19 72 HIS A CA 1
ATOM 558 C C . HIS A 1 72 ? 14.090 0.298 -3.658 1.00 98.19 72 HIS A C 1
ATOM 560 O O . HIS A 1 72 ? 12.918 0.650 -3.499 1.00 98.19 72 HIS A O 1
ATOM 566 N N . LEU A 1 73 ? 14.455 -0.650 -4.524 1.00 98.25 73 LEU A N 1
ATOM 567 C CA . LEU A 1 73 ? 13.517 -1.346 -5.398 1.00 98.25 73 LEU A CA 1
ATOM 568 C C . LEU A 1 73 ? 12.415 -2.027 -4.578 1.00 98.25 73 LEU A C 1
ATOM 570 O O . LEU A 1 73 ? 12.625 -2.444 -3.443 1.00 98.25 73 LEU A O 1
ATOM 574 N N . GLU A 1 74 ? 11.225 -2.121 -5.166 1.00 98.38 74 GLU A N 1
ATOM 575 C CA . GLU A 1 74 ? 10.028 -2.746 -4.581 1.00 98.38 74 GLU A CA 1
ATOM 576 C C . GLU A 1 74 ? 9.411 -2.059 -3.351 1.00 98.38 74 GLU A C 1
ATOM 578 O O . GLU A 1 74 ? 8.250 -2.325 -3.042 1.00 98.38 74 GLU A O 1
ATOM 583 N N . VAL A 1 75 ? 10.093 -1.105 -2.703 1.00 97.50 75 VAL A N 1
ATOM 584 C CA . VAL A 1 75 ? 9.565 -0.393 -1.519 1.00 97.50 75 VAL A CA 1
ATOM 585 C C . VAL A 1 75 ? 8.249 0.341 -1.803 1.00 97.50 75 VAL A C 1
ATOM 587 O O . VAL A 1 75 ? 7.382 0.432 -0.936 1.00 97.50 75 VAL A O 1
ATOM 590 N N . VAL A 1 76 ? 8.055 0.821 -3.034 1.00 97.50 76 VAL A N 1
ATOM 591 C CA . VAL A 1 76 ? 6.819 1.510 -3.448 1.00 97.50 76 VAL A CA 1
ATOM 592 C C . VAL A 1 76 ? 5.645 0.560 -3.704 1.00 97.50 76 VAL A C 1
ATOM 594 O O . VAL A 1 76 ? 4.501 1.004 -3.750 1.00 97.50 76 VAL A O 1
ATOM 597 N N . SER A 1 77 ? 5.880 -0.743 -3.861 1.00 97.38 77 SER A N 1
ATOM 598 C CA . SER A 1 77 ? 4.829 -1.718 -4.178 1.00 97.38 77 SER A CA 1
ATOM 599 C C . SER A 1 77 ? 3.689 -1.717 -3.143 1.00 97.38 77 SER A C 1
ATOM 601 O O . SER A 1 77 ? 2.543 -1.483 -3.536 1.00 97.38 77 SER A O 1
ATOM 603 N N . PRO A 1 78 ? 3.935 -1.857 -1.828 1.00 97.56 78 PRO A N 1
ATOM 604 C CA . PRO A 1 78 ? 2.866 -1.747 -0.834 1.00 97.56 78 PRO A CA 1
ATOM 605 C C . PRO A 1 78 ? 2.315 -0.322 -0.688 1.00 97.56 78 PRO A C 1
ATOM 607 O O . PRO A 1 78 ? 1.126 -0.167 -0.422 1.00 97.56 78 PRO A O 1
ATOM 610 N N . VAL A 1 79 ? 3.134 0.713 -0.923 1.00 97.38 79 VAL A N 1
ATOM 611 C CA . VAL A 1 79 ? 2.679 2.118 -0.943 1.00 97.38 79 VAL A CA 1
ATOM 612 C C . VAL A 1 79 ? 1.628 2.323 -2.034 1.00 97.38 79 VAL A C 1
ATOM 614 O O . VAL A 1 79 ? 0.610 2.961 -1.793 1.00 97.38 79 VAL A O 1
ATOM 617 N N . SER A 1 80 ? 1.808 1.708 -3.206 1.00 96.12 80 SER A N 1
ATOM 618 C CA . SER A 1 80 ? 0.828 1.768 -4.294 1.00 96.12 80 SER A CA 1
ATOM 619 C C . SER A 1 80 ? -0.503 1.098 -3.952 1.00 96.12 80 SER A C 1
ATOM 621 O O . SER A 1 80 ? -1.553 1.637 -4.300 1.00 96.12 80 SER A O 1
ATOM 623 N N . LEU A 1 81 ? -0.485 -0.024 -3.221 1.00 95.81 81 LEU A N 1
ATOM 624 C CA . LEU A 1 81 ? -1.712 -0.659 -2.732 1.00 95.81 81 LEU A CA 1
ATOM 625 C C . LEU A 1 81 ? -2.413 0.232 -1.703 1.00 95.81 81 LEU A C 1
ATOM 627 O O . LEU A 1 81 ? -3.613 0.458 -1.811 1.00 95.81 81 LEU A O 1
ATOM 631 N N . GLY A 1 82 ? -1.658 0.789 -0.754 1.00 95.12 82 GLY A N 1
ATOM 632 C CA . GLY A 1 82 ? -2.189 1.710 0.248 1.00 95.12 82 GLY A CA 1
ATOM 633 C C . GLY A 1 82 ? -2.814 2.959 -0.368 1.00 95.12 82 GLY A C 1
ATOM 634 O O . GLY A 1 82 ? -3.918 3.345 -0.001 1.00 95.12 82 GLY A O 1
ATOM 635 N N . PHE A 1 83 ? -2.146 3.550 -1.359 1.00 95.00 83 PHE A N 1
ATOM 636 C CA . PHE A 1 83 ? -2.661 4.701 -2.098 1.00 95.00 83 PHE A CA 1
ATOM 637 C C . PHE A 1 83 ? -3.941 4.359 -2.867 1.00 95.00 83 PHE A C 1
ATOM 639 O O . PHE A 1 83 ? -4.915 5.101 -2.802 1.00 95.00 83 PHE A O 1
ATOM 646 N N . THR A 1 84 ? -3.976 3.198 -3.531 1.00 93.62 84 THR A N 1
ATOM 647 C CA . THR A 1 84 ? -5.179 2.707 -4.228 1.00 93.62 84 THR A CA 1
ATOM 648 C C . THR A 1 84 ? -6.336 2.515 -3.246 1.00 93.62 84 THR A C 1
ATOM 650 O O . THR A 1 84 ? -7.456 2.933 -3.519 1.00 93.62 84 THR A O 1
ATOM 653 N N . ARG A 1 85 ? -6.060 1.946 -2.065 1.00 91.62 85 ARG A N 1
ATOM 654 C CA . ARG A 1 85 ? -7.052 1.781 -0.999 1.00 91.62 85 ARG A CA 1
ATOM 655 C C . ARG A 1 85 ? -7.579 3.126 -0.496 1.00 91.62 85 ARG A C 1
ATOM 657 O O . ARG A 1 85 ? -8.777 3.242 -0.264 1.00 91.62 85 ARG A O 1
ATOM 664 N N . ALA A 1 86 ? -6.718 4.133 -0.352 1.00 90.69 86 ALA A N 1
ATOM 665 C CA . ALA A 1 86 ? -7.145 5.472 0.046 1.00 90.69 86 ALA A CA 1
ATOM 666 C C . ALA A 1 86 ? -7.986 6.158 -1.035 1.00 90.69 86 ALA A C 1
ATOM 668 O O . ALA A 1 86 ? -8.943 6.843 -0.691 1.00 90.69 86 ALA A O 1
ATOM 669 N N . LEU A 1 87 ? -7.708 5.937 -2.325 1.00 90.00 87 LEU A N 1
ATOM 670 C CA . LEU A 1 87 ? -8.613 6.391 -3.385 1.00 90.00 87 LEU A CA 1
ATOM 671 C C . LEU A 1 87 ? -9.993 5.745 -3.239 1.00 90.00 87 LEU A C 1
ATOM 673 O O . LEU A 1 87 ? -10.989 6.453 -3.304 1.00 90.00 87 LEU A O 1
ATOM 677 N N . SER A 1 88 ? -10.073 4.445 -2.925 1.00 86.88 88 SER A N 1
ATOM 678 C CA . SER A 1 88 ? -11.368 3.794 -2.667 1.00 86.88 88 SER A CA 1
ATOM 679 C C . SER A 1 88 ? -12.113 4.424 -1.487 1.00 86.88 88 SER A C 1
ATOM 681 O O . SER A 1 88 ? -13.338 4.517 -1.518 1.00 86.88 88 SER A O 1
ATOM 683 N N . MET A 1 89 ? -11.387 4.883 -0.459 1.00 82.94 89 MET A N 1
ATOM 684 C CA . MET A 1 89 ? -11.973 5.628 0.662 1.00 82.94 89 MET A CA 1
ATOM 685 C C . MET A 1 89 ? -12.515 6.985 0.212 1.00 82.94 89 MET A C 1
ATOM 687 O O . MET A 1 89 ? -13.635 7.339 0.558 1.00 82.94 89 MET A O 1
ATOM 691 N N . VAL A 1 90 ? -11.748 7.754 -0.561 1.00 84.31 90 VAL A N 1
ATOM 692 C CA . VAL A 1 90 ? -12.156 9.096 -1.010 1.00 84.31 90 VAL A CA 1
ATOM 693 C C . VAL A 1 90 ? -13.323 9.022 -1.996 1.00 84.31 90 VAL A C 1
ATOM 695 O O . VAL A 1 90 ? -14.302 9.755 -1.847 1.00 84.31 90 VAL A O 1
ATOM 698 N N . ASP A 1 91 ? -13.243 8.101 -2.952 1.00 85.06 91 ASP A N 1
ATOM 699 C CA . ASP A 1 91 ? -14.226 7.932 -4.024 1.00 85.06 91 ASP A CA 1
ATOM 700 C C . ASP A 1 91 ? -15.440 7.106 -3.583 1.00 85.06 91 ASP A C 1
ATOM 702 O O . ASP A 1 91 ? -16.437 7.049 -4.297 1.00 85.06 91 ASP A O 1
ATOM 706 N N . GLN A 1 92 ? -15.383 6.512 -2.385 1.00 82.12 92 GLN A N 1
ATOM 7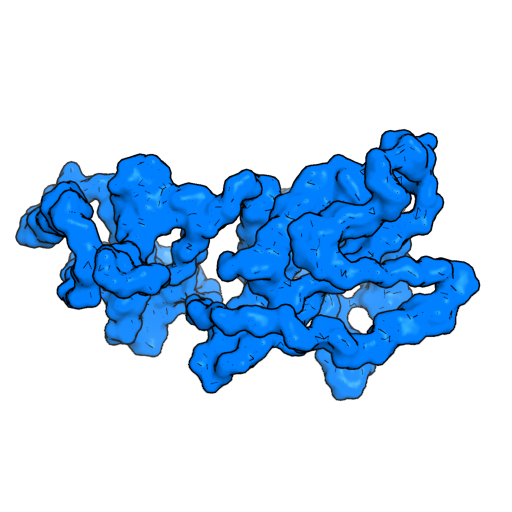07 C CA . GLN A 1 92 ? -16.479 5.755 -1.774 1.00 82.12 92 GLN A CA 1
ATOM 708 C C . GLN A 1 92 ? -16.882 4.545 -2.610 1.00 82.12 92 GLN A C 1
ATOM 710 O O . GLN A 1 92 ? -18.064 4.278 -2.814 1.00 82.12 92 GLN A O 1
ATOM 715 N N . THR A 1 93 ? -15.869 3.816 -3.077 1.00 83.31 93 THR A N 1
ATOM 716 C CA . THR A 1 93 ? -15.998 2.636 -3.936 1.00 83.31 93 THR A CA 1
ATOM 717 C C . THR A 1 93 ? -15.545 1.367 -3.218 1.00 83.31 93 THR A C 1
ATOM 719 O O . THR A 1 93 ? -14.881 1.400 -2.173 1.00 8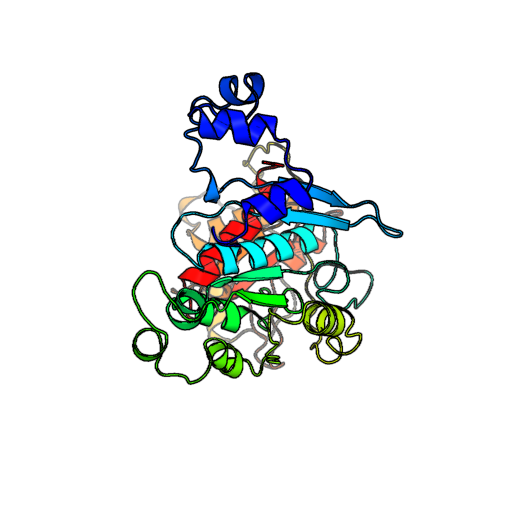3.31 93 THR A O 1
ATOM 722 N N . GLY A 1 94 ? -15.919 0.216 -3.785 1.00 80.81 94 GLY A N 1
ATOM 723 C CA . GLY A 1 94 ? -15.573 -1.103 -3.261 1.00 80.81 94 GLY A CA 1
ATOM 724 C C . GLY A 1 94 ? -15.991 -1.266 -1.791 1.00 80.81 94 GLY A C 1
ATOM 725 O O . GLY A 1 94 ? -17.163 -1.080 -1.475 1.00 80.81 94 GLY A O 1
ATOM 726 N N . PRO A 1 95 ? -15.059 -1.559 -0.865 1.00 74.94 95 PRO A N 1
ATOM 727 C CA . PRO A 1 95 ? -15.401 -1.869 0.524 1.00 74.94 95 PRO A CA 1
ATOM 728 C C . PRO A 1 95 ? -15.912 -0.654 1.308 1.00 74.94 95 PRO A C 1
ATOM 730 O O . PRO A 1 95 ? -16.496 -0.831 2.373 1.00 74.94 95 PRO A O 1
ATOM 733 N N . TYR A 1 96 ? -15.702 0.560 0.788 1.00 77.81 96 TYR A N 1
ATOM 734 C CA . TYR A 1 96 ? -16.148 1.807 1.405 1.00 77.81 96 TYR A CA 1
ATOM 735 C C . TYR A 1 96 ? -17.485 2.311 0.840 1.00 77.81 96 TYR A C 1
ATOM 737 O O . TYR A 1 96 ? -18.024 3.289 1.355 1.00 77.81 96 TYR A O 1
ATOM 745 N N . ASN A 1 97 ? -18.050 1.647 -0.178 1.00 75.81 97 ASN A N 1
ATOM 746 C CA . ASN A 1 97 ? -19.383 1.959 -0.685 1.00 75.81 97 ASN A CA 1
ATOM 747 C C . ASN A 1 97 ? -20.458 1.273 0.177 1.00 75.81 97 ASN A C 1
ATOM 749 O O . ASN A 1 97 ? -20.586 0.053 0.178 1.00 75.81 97 ASN A O 1
ATOM 753 N N . LEU A 1 98 ? -21.261 2.060 0.897 1.00 64.88 98 LEU A N 1
ATOM 754 C CA . LEU A 1 98 ? -22.358 1.556 1.736 1.00 64.88 98 LEU A CA 1
ATOM 755 C C . LEU A 1 98 ? -23.646 1.234 0.977 1.00 64.88 98 LEU A C 1
ATOM 757 O O . LEU A 1 98 ? -24.525 0.559 1.507 1.00 64.88 98 LEU A O 1
ATOM 761 N N . SER A 1 99 ? -23.805 1.807 -0.214 1.00 59.31 99 SER A N 1
ATOM 762 C CA . SER A 1 99 ? -25.076 1.793 -0.942 1.00 59.31 99 SER A CA 1
ATOM 763 C C . SER A 1 99 ? -25.252 0.553 -1.813 1.00 59.31 99 SER A C 1
ATOM 765 O O . SER A 1 99 ? -26.375 0.188 -2.157 1.00 59.31 99 SER A O 1
ATOM 767 N N . THR A 1 100 ? -24.150 -0.115 -2.148 1.00 55.62 100 THR A N 1
ATOM 768 C CA . THR A 1 100 ? -24.117 -1.256 -3.058 1.00 55.62 100 THR A CA 1
ATOM 769 C C . THR A 1 100 ? -23.013 -2.219 -2.649 1.00 55.62 100 THR A C 1
ATOM 771 O O . THR A 1 100 ? -21.914 -1.783 -2.314 1.00 55.62 100 THR A O 1
ATOM 774 N N . SER A 1 101 ? -23.264 -3.523 -2.764 1.00 55.97 101 SER A N 1
ATOM 775 C CA . SER A 1 101 ? -22.234 -4.567 -2.698 1.00 55.97 101 SER A CA 1
ATOM 776 C C . SER A 1 101 ? -21.386 -4.548 -3.980 1.00 55.97 101 SER A C 1
ATOM 778 O O . SER A 1 101 ? -21.476 -5.445 -4.821 1.00 55.97 101 SER A O 1
ATOM 780 N N . GLU A 1 102 ? -20.647 -3.465 -4.205 1.00 58.38 102 GLU A N 1
ATOM 781 C CA . GLU A 1 102 ? -19.761 -3.350 -5.358 1.00 58.38 102 GLU A CA 1
ATOM 782 C C . GLU A 1 102 ? -18.471 -4.135 -5.137 1.00 58.38 102 GLU A C 1
ATOM 784 O O . GLU A 1 102 ? -17.841 -4.067 -4.082 1.00 58.38 102 GLU A O 1
ATOM 789 N N . ASN A 1 103 ? -18.060 -4.866 -6.174 1.00 67.19 103 ASN A N 1
ATOM 790 C CA . ASN A 1 103 ? -16.820 -5.628 -6.150 1.00 67.19 103 ASN A CA 1
ATOM 791 C C . ASN A 1 103 ? -15.622 -4.690 -5.962 1.00 67.19 103 ASN A C 1
ATOM 793 O O . ASN A 1 103 ? -15.491 -3.662 -6.634 1.00 67.19 103 ASN A O 1
ATOM 797 N N . ILE A 1 104 ? -14.719 -5.071 -5.062 1.00 75.25 104 ILE A N 1
ATOM 798 C CA . ILE A 1 104 ? -13.481 -4.338 -4.814 1.00 75.25 104 ILE A CA 1
ATOM 799 C C . ILE A 1 104 ? -12.654 -4.315 -6.112 1.00 75.25 104 ILE A C 1
ATOM 801 O O . ILE A 1 104 ? -12.464 -5.335 -6.769 1.00 75.25 104 ILE A O 1
ATOM 805 N N . GLY A 1 105 ? -12.134 -3.147 -6.491 1.00 73.31 105 GLY A N 1
ATOM 806 C CA . GLY A 1 105 ? -11.289 -3.011 -7.683 1.00 73.31 105 GLY A CA 1
ATOM 807 C C . GLY A 1 105 ? -12.049 -2.882 -9.009 1.00 73.31 105 GLY A C 1
ATOM 808 O O . GLY A 1 105 ? -11.442 -2.997 -10.069 1.00 73.31 105 GLY A O 1
ATOM 809 N N . LYS A 1 106 ? -13.366 -2.630 -8.969 1.00 81.62 106 LYS A N 1
ATOM 810 C CA . LYS A 1 106 ? -14.171 -2.308 -10.160 1.00 81.62 106 LYS A CA 1
ATOM 811 C C . LYS A 1 106 ? -13.755 -0.977 -10.803 1.00 81.62 106 LYS A C 1
ATOM 813 O O . LYS A 1 106 ? -13.568 -0.926 -12.014 1.00 81.62 106 LYS A O 1
ATOM 818 N N . ASP A 1 107 ? -13.590 0.068 -9.991 1.00 84.81 107 ASP A N 1
ATOM 819 C CA . ASP A 1 107 ? -13.332 1.437 -10.477 1.00 84.81 107 ASP A CA 1
ATOM 820 C C . ASP A 1 107 ? -11.864 1.864 -10.339 1.00 84.81 107 ASP A C 1
ATOM 822 O O . ASP A 1 107 ? -11.423 2.841 -10.942 1.00 84.81 107 ASP A O 1
ATOM 826 N N . LEU A 1 108 ? -11.092 1.133 -9.533 1.00 90.12 108 LEU A N 1
ATOM 827 C CA . LEU A 1 108 ? -9.715 1.461 -9.181 1.00 90.12 108 LEU A CA 1
ATOM 828 C C . LEU A 1 108 ? -8.826 0.246 -9.397 1.00 90.12 108 LEU A C 1
ATOM 830 O O . LEU A 1 108 ? -9.121 -0.842 -8.912 1.00 90.12 108 LEU A O 1
ATOM 834 N N . LEU A 1 109 ? -7.701 0.453 -10.079 1.00 91.94 109 LEU A N 1
ATOM 835 C CA . LEU A 1 109 ? -6.753 -0.605 -10.392 1.00 91.94 109 LEU A CA 1
ATOM 836 C C . LEU A 1 109 ? -5.342 -0.210 -9.967 1.00 91.94 109 LEU A C 1
ATOM 838 O O . LEU A 1 109 ? -4.815 0.823 -10.380 1.00 91.94 109 LEU A O 1
ATOM 842 N N . SER A 1 110 ? -4.698 -1.079 -9.190 1.00 94.56 110 SER A N 1
ATOM 843 C CA . SER A 1 110 ? -3.274 -0.949 -8.900 1.00 94.56 110 SER A CA 1
ATOM 844 C C . SER A 1 110 ? -2.452 -1.655 -9.978 1.00 94.56 110 SER A C 1
ATOM 846 O O . SER A 1 110 ? -2.590 -2.863 -10.184 1.00 94.56 110 SER A O 1
ATOM 848 N N . VAL A 1 111 ? -1.567 -0.909 -10.642 1.00 95.62 111 VAL A N 1
ATOM 849 C CA . VAL A 1 111 ? -0.591 -1.449 -11.599 1.00 95.62 111 VAL A CA 1
ATOM 850 C C . VAL A 1 111 ? 0.810 -1.318 -11.010 1.00 95.62 111 VAL A C 1
ATOM 852 O O . VAL A 1 111 ? 1.266 -0.223 -10.673 1.00 95.62 111 VAL A O 1
ATOM 855 N N . GLN A 1 112 ? 1.510 -2.442 -10.887 1.00 97.31 112 GLN A N 1
ATOM 856 C CA . GLN A 1 112 ? 2.859 -2.518 -10.341 1.00 97.31 112 GLN A CA 1
ATOM 857 C C . GLN A 1 112 ? 3.815 -3.010 -11.423 1.00 97.31 112 GLN A C 1
ATOM 859 O O . GLN A 1 112 ? 3.561 -3.997 -12.102 1.00 97.31 112 GLN A O 1
ATOM 864 N N . ILE A 1 113 ? 4.914 -2.288 -11.599 1.00 97.69 113 ILE A N 1
ATOM 865 C CA . ILE A 1 113 ? 5.953 -2.620 -12.574 1.00 97.69 113 ILE A CA 1
ATOM 866 C C . ILE A 1 113 ? 7.204 -2.955 -11.778 1.00 97.69 113 ILE A C 1
ATOM 868 O O . ILE A 1 113 ? 7.527 -2.211 -10.848 1.00 97.69 113 ILE A O 1
ATOM 872 N N . HIS A 1 114 ? 7.882 -4.032 -12.153 1.00 98.31 114 HIS A N 1
ATOM 873 C CA . HIS A 1 114 ? 9.013 -4.620 -11.441 1.00 98.31 114 HIS A CA 1
ATOM 874 C C . HIS A 1 114 ? 10.163 -4.924 -12.411 1.00 98.31 114 HIS A C 1
ATOM 876 O O . HIS A 1 114 ? 9.929 -5.074 -13.611 1.00 98.31 114 HIS A O 1
ATOM 882 N N . GLY A 1 115 ? 11.389 -5.043 -11.897 1.00 97.00 115 GLY A N 1
ATOM 883 C CA . GLY A 1 115 ? 12.478 -5.736 -12.597 1.00 97.00 115 GLY A CA 1
ATOM 884 C C . GLY A 1 115 ? 12.518 -7.206 -12.176 1.00 97.00 115 GLY A C 1
ATOM 885 O O . GLY A 1 115 ? 12.115 -7.527 -11.059 1.00 97.00 115 GLY A O 1
ATOM 886 N N . ASP A 1 116 ? 12.995 -8.108 -13.029 1.00 95.94 116 ASP A N 1
ATOM 887 C CA . ASP A 1 116 ? 13.050 -9.547 -12.731 1.00 95.94 116 ASP A CA 1
ATOM 888 C C . ASP A 1 116 ? 13.886 -9.875 -11.490 1.00 95.94 116 ASP A C 1
ATOM 890 O O . ASP A 1 116 ? 13.418 -10.604 -10.611 1.00 95.94 116 ASP A O 1
ATOM 894 N N . ALA A 1 117 ? 15.079 -9.287 -11.369 1.00 96.00 117 ALA A N 1
ATOM 895 C CA . ALA A 1 117 ? 15.962 -9.530 -10.231 1.00 96.00 117 ALA A CA 1
ATOM 896 C C . ALA A 1 117 ? 15.368 -9.023 -8.905 1.00 96.00 117 ALA A C 1
ATOM 898 O O . ALA A 1 117 ? 15.444 -9.698 -7.877 1.00 96.00 117 ALA A O 1
ATOM 899 N N . SER A 1 118 ? 14.740 -7.842 -8.907 1.00 97.44 118 SER A N 1
ATOM 900 C CA . SER A 1 118 ? 14.159 -7.270 -7.689 1.00 97.44 118 SER A CA 1
ATOM 901 C C . SER A 1 118 ? 12.850 -7.942 -7.287 1.00 97.44 118 SER A C 1
ATOM 903 O O . SER A 1 118 ? 12.597 -8.081 -6.091 1.00 97.44 118 SER A O 1
ATOM 905 N N . PHE A 1 119 ? 12.052 -8.409 -8.253 1.00 97.00 119 PHE A N 1
ATOM 906 C CA . PHE A 1 119 ? 10.753 -9.023 -7.988 1.00 97.00 119 PHE A CA 1
ATOM 907 C C . PHE A 1 119 ? 10.865 -10.305 -7.154 1.00 97.00 119 PHE A C 1
ATOM 909 O O . PHE A 1 119 ? 10.124 -10.480 -6.189 1.00 97.00 119 PHE A O 1
ATOM 916 N N . GLY A 1 120 ? 11.813 -11.181 -7.497 1.00 91.12 120 GLY A N 1
ATOM 917 C CA . GLY A 1 120 ? 12.094 -12.395 -6.725 1.00 91.12 120 GLY A CA 1
ATOM 918 C C . GLY A 1 120 ? 13.036 -12.173 -5.536 1.00 91.12 120 GLY A C 1
ATOM 919 O O . GLY A 1 120 ? 12.979 -12.931 -4.570 1.00 91.12 120 GLY A O 1
ATOM 920 N N . GLY A 1 121 ? 13.896 -11.150 -5.593 1.00 94.62 121 GLY A N 1
ATOM 921 C CA . GLY A 1 121 ? 14.959 -10.934 -4.608 1.00 94.62 121 GLY A CA 1
ATOM 922 C C . GLY A 1 121 ? 14.577 -10.082 -3.392 1.00 94.62 121 GLY A C 1
ATOM 923 O O . GLY A 1 121 ? 15.240 -10.164 -2.360 1.00 94.62 121 GLY A O 1
ATOM 924 N N . GLN A 1 122 ? 13.531 -9.252 -3.472 1.00 97.88 122 GLN A N 1
ATOM 925 C CA . GLN A 1 122 ? 13.136 -8.362 -2.374 1.00 97.88 122 GLN A CA 1
ATOM 926 C C . GLN A 1 122 ? 11.977 -8.950 -1.557 1.00 97.88 122 GLN A C 1
ATOM 928 O O . GLN A 1 122 ? 10.850 -9.058 -2.036 1.00 97.88 122 GLN A O 1
ATOM 933 N N . GLY A 1 123 ? 12.216 -9.246 -0.274 1.00 97.75 123 GLY A N 1
ATOM 934 C CA . GLY A 1 123 ? 11.213 -9.852 0.621 1.00 97.75 123 GLY A CA 1
ATOM 935 C C . GLY A 1 123 ? 9.924 -9.034 0.793 1.00 97.75 123 GLY A C 1
ATOM 936 O O . GLY A 1 123 ? 8.854 -9.600 1.019 1.00 97.75 123 GLY A O 1
ATOM 937 N N . ILE A 1 124 ? 9.986 -7.712 0.592 1.00 98.00 124 ILE A N 1
ATOM 938 C CA . ILE A 1 124 ? 8.799 -6.847 0.606 1.00 98.00 124 ILE A CA 1
ATOM 939 C C . ILE A 1 124 ? 7.787 -7.229 -0.487 1.00 98.00 124 ILE A C 1
ATOM 941 O O . ILE A 1 124 ? 6.592 -6.997 -0.313 1.00 98.00 124 ILE A O 1
ATOM 945 N N . VAL A 1 125 ? 8.220 -7.850 -1.592 1.00 97.94 125 VAL A N 1
ATOM 946 C CA . VAL A 1 125 ? 7.318 -8.345 -2.642 1.00 97.94 125 VAL A CA 1
ATOM 947 C C . VAL A 1 125 ? 6.454 -9.478 -2.103 1.00 97.94 125 VAL A C 1
ATOM 949 O O . VAL A 1 125 ? 5.235 -9.415 -2.253 1.00 97.94 125 VAL A O 1
ATOM 952 N N . ALA A 1 126 ? 7.052 -10.456 -1.412 1.00 97.12 126 ALA A N 1
ATOM 953 C CA . ALA A 1 126 ? 6.315 -11.535 -0.752 1.00 97.12 126 ALA A CA 1
ATOM 954 C C . ALA A 1 126 ? 5.342 -10.984 0.298 1.00 97.12 126 ALA A C 1
ATOM 956 O O . ALA A 1 126 ? 4.164 -11.339 0.289 1.00 97.12 126 ALA A O 1
ATOM 957 N N . GLU A 1 127 ? 5.804 -10.064 1.157 1.00 97.88 127 GLU A N 1
ATOM 958 C CA . GLU A 1 127 ? 4.927 -9.422 2.143 1.00 97.88 127 GLU A CA 1
ATOM 959 C C . GLU A 1 127 ? 3.751 -8.700 1.461 1.00 97.88 127 GLU A C 1
ATOM 961 O O . GLU A 1 127 ? 2.614 -8.820 1.904 1.00 97.88 127 GLU A O 1
ATOM 966 N N . THR A 1 128 ? 4.002 -7.990 0.358 1.00 97.94 128 THR A N 1
ATOM 967 C CA . THR A 1 128 ? 2.974 -7.253 -0.395 1.00 97.94 128 THR A CA 1
ATOM 968 C C . THR A 1 128 ? 1.993 -8.192 -1.098 1.00 97.94 128 THR A C 1
ATOM 970 O O . THR A 1 128 ? 0.801 -7.901 -1.148 1.00 97.94 128 THR A O 1
ATOM 973 N N . LEU A 1 129 ? 2.461 -9.320 -1.641 1.00 96.50 129 LEU A N 1
ATOM 974 C CA . LEU A 1 129 ? 1.594 -10.362 -2.201 1.00 96.50 129 LEU A CA 1
ATOM 975 C C . LEU A 1 129 ? 0.684 -10.943 -1.117 1.00 96.50 129 LEU A C 1
ATOM 977 O O . LEU A 1 129 ? -0.513 -11.087 -1.352 1.00 96.50 129 LEU A O 1
ATOM 981 N N . ASN A 1 130 ? 1.208 -11.172 0.088 1.00 95.62 130 ASN A N 1
ATOM 982 C CA . ASN A 1 130 ? 0.420 -11.656 1.220 1.00 95.62 130 ASN A CA 1
ATOM 983 C C . ASN A 1 130 ? -0.703 -10.685 1.636 1.00 95.62 130 ASN A C 1
ATOM 985 O O . ASN A 1 130 ? -1.696 -11.120 2.204 1.00 95.62 130 ASN A O 1
ATOM 989 N N . LEU A 1 131 ? -0.597 -9.386 1.325 1.00 94.56 131 LEU A N 1
ATOM 990 C CA . LEU A 1 131 ? -1.668 -8.408 1.567 1.00 94.56 131 LEU A CA 1
ATOM 991 C C . LEU A 1 131 ? -2.821 -8.480 0.550 1.00 94.56 131 LEU A C 1
ATOM 993 O O . LEU A 1 131 ? -3.887 -7.925 0.808 1.00 94.56 131 LEU A O 1
ATOM 997 N N . SER A 1 132 ? -2.620 -9.132 -0.600 1.00 88.06 132 SER A N 1
ATOM 998 C CA . SER A 1 132 ? -3.496 -9.014 -1.778 1.00 88.06 132 SER A CA 1
ATOM 999 C C . SER A 1 132 ? -4.959 -9.389 -1.535 1.00 88.06 132 SER A C 1
ATOM 1001 O O . SER A 1 132 ? -5.840 -8.733 -2.084 1.00 88.06 132 SER A O 1
ATOM 1003 N N . THR A 1 133 ? -5.226 -10.399 -0.705 1.00 84.06 133 THR A N 1
ATOM 1004 C CA . THR A 1 133 ? -6.582 -10.887 -0.405 1.00 84.06 133 THR A CA 1
ATOM 1005 C C . THR A 1 133 ? -7.007 -10.629 1.037 1.00 84.06 133 THR A C 1
ATOM 1007 O O . THR A 1 133 ? -8.101 -11.030 1.427 1.00 84.06 133 THR A O 1
ATOM 1010 N N . LEU A 1 134 ? -6.159 -9.994 1.854 1.00 85.50 134 LEU A N 1
ATOM 1011 C CA . LEU A 1 134 ? -6.476 -9.785 3.263 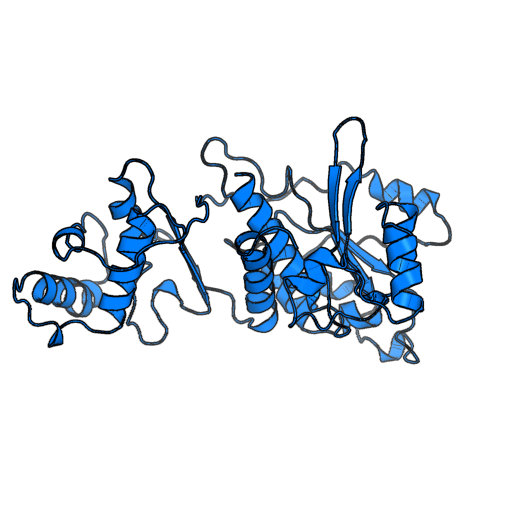1.00 85.50 134 LEU A CA 1
ATOM 1012 C C . LEU A 1 134 ? -7.547 -8.696 3.430 1.00 85.50 134 LEU A C 1
ATOM 1014 O O . LEU A 1 134 ? -7.461 -7.650 2.770 1.00 85.50 134 LEU A O 1
ATOM 1018 N N . PRO A 1 135 ? -8.515 -8.889 4.348 1.00 83.94 135 PRO A N 1
ATOM 1019 C CA . PRO A 1 135 ? -9.444 -7.837 4.740 1.00 83.94 135 PRO A CA 1
ATOM 1020 C C . PRO A 1 135 ? -8.683 -6.562 5.114 1.00 83.94 135 PRO A C 1
ATOM 1022 O O . PRO A 1 135 ? -7.582 -6.629 5.661 1.00 83.94 135 PRO A O 1
ATOM 1025 N N . HIS A 1 136 ? -9.258 -5.398 4.814 1.00 88.00 136 HIS A N 1
ATOM 1026 C CA . HIS A 1 136 ? -8.659 -4.076 5.062 1.00 88.00 136 HIS A CA 1
ATOM 1027 C C . HIS A 1 136 ? -7.385 -3.741 4.267 1.00 88.00 136 HIS A C 1
ATOM 1029 O O . HIS A 1 136 ? -6.914 -2.605 4.362 1.00 88.00 136 HIS A O 1
ATOM 1035 N N . PHE A 1 137 ? -6.826 -4.679 3.496 1.00 91.69 137 PHE A N 1
ATOM 1036 C CA . PHE A 1 137 ? -5.646 -4.457 2.652 1.00 91.69 137 PHE A CA 1
ATOM 1037 C C . PHE A 1 137 ? -5.923 -4.682 1.166 1.00 91.69 137 PHE A C 1
ATOM 1039 O O . PHE A 1 137 ? -5.347 -3.987 0.332 1.00 91.69 137 PHE A O 1
ATOM 1046 N N . THR A 1 138 ? -6.809 -5.622 0.829 1.00 90.19 138 THR A N 1
ATOM 1047 C CA . THR A 1 138 ? -7.163 -5.915 -0.562 1.00 90.19 138 THR A CA 1
ATOM 1048 C C . THR A 1 138 ? -7.648 -4.667 -1.300 1.00 90.19 138 THR A C 1
ATOM 1050 O O . THR A 1 138 ? -8.390 -3.842 -0.763 1.00 90.19 138 THR A O 1
ATOM 1053 N N . VAL A 1 139 ? -7.231 -4.541 -2.555 1.00 89.81 139 VAL A N 1
ATOM 1054 C CA . VAL A 1 139 ? -7.712 -3.524 -3.506 1.00 89.81 139 VAL A CA 1
ATOM 1055 C C . VAL A 1 139 ? -8.368 -4.171 -4.725 1.00 89.81 139 VAL A C 1
ATOM 1057 O O . VAL A 1 139 ? -8.533 -3.531 -5.753 1.00 89.81 139 VAL A O 1
ATOM 1060 N N . GLY A 1 140 ? -8.743 -5.450 -4.610 1.00 86.06 140 GLY A N 1
ATOM 1061 C CA . GLY A 1 140 ? -9.350 -6.213 -5.702 1.00 86.06 140 GLY A CA 1
ATOM 1062 C C . GLY A 1 140 ? -8.339 -6.897 -6.628 1.00 86.06 140 GLY A C 1
ATOM 1063 O O . GLY A 1 140 ? -8.688 -7.395 -7.695 1.00 86.06 140 GLY A O 1
ATOM 1064 N N . GLY A 1 141 ? -7.076 -6.954 -6.204 1.00 87.69 141 GLY A N 1
ATOM 1065 C CA . GLY A 1 141 ? -5.961 -7.453 -7.003 1.00 87.69 141 GLY A CA 1
ATOM 1066 C C . GLY A 1 141 ? -5.129 -6.325 -7.612 1.00 87.69 141 GLY A C 1
ATOM 1067 O O . GLY A 1 141 ? -5.492 -5.151 -7.578 1.00 87.69 141 GLY A O 1
ATOM 1068 N N . SER A 1 142 ? -3.960 -6.683 -8.133 1.00 93.06 142 SER A N 1
ATOM 1069 C CA . SER A 1 142 ? -3.088 -5.759 -8.854 1.00 93.06 142 SER A CA 1
ATOM 1070 C C . SER A 1 142 ? -2.555 -6.418 -10.117 1.00 93.06 142 SER A C 1
ATOM 1072 O O . SER A 1 142 ? -2.232 -7.608 -10.111 1.00 93.06 142 SER A O 1
ATOM 1074 N N . ILE A 1 143 ? -2.433 -5.643 -11.195 1.00 93.88 143 ILE A N 1
ATOM 1075 C CA . ILE A 1 143 ? -1.712 -6.089 -12.390 1.00 93.88 143 ILE A CA 1
ATOM 1076 C C . ILE A 1 143 ? -0.226 -5.869 -12.141 1.00 93.88 143 ILE A C 1
ATOM 1078 O O . ILE A 1 143 ? 0.192 -4.779 -11.748 1.00 93.88 143 ILE A O 1
ATOM 1082 N N . ARG A 1 144 ? 0.574 -6.913 -12.359 1.00 95.00 144 ARG A N 1
ATOM 1083 C CA . ARG A 1 144 ? 2.018 -6.896 -12.127 1.00 95.00 144 ARG A CA 1
ATOM 1084 C C . ARG A 1 144 ? 2.753 -7.174 -13.427 1.00 95.00 144 ARG A C 1
ATOM 1086 O O . ARG A 1 144 ? 2.673 -8.278 -13.953 1.00 95.00 144 ARG A O 1
ATOM 1093 N N . LEU A 1 145 ? 3.480 -6.179 -13.919 1.00 95.88 145 LEU A N 1
ATOM 1094 C CA . LEU A 1 145 ? 4.342 -6.303 -15.087 1.00 95.88 145 LEU A CA 1
ATOM 1095 C C . LEU A 1 145 ? 5.789 -6.475 -14.624 1.00 95.88 145 LEU A C 1
ATOM 1097 O O . LEU A 1 145 ? 6.374 -5.558 -14.047 1.00 95.88 145 LEU A O 1
ATOM 1101 N N . VAL A 1 146 ? 6.371 -7.645 -14.876 1.00 96.88 146 VAL A N 1
ATOM 1102 C CA . VAL A 1 146 ? 7.793 -7.898 -14.618 1.00 96.88 146 VAL A CA 1
ATOM 1103 C C . VAL A 1 146 ? 8.558 -7.673 -15.914 1.00 96.88 146 VAL A C 1
ATOM 1105 O O . VAL A 1 146 ? 8.426 -8.450 -16.857 1.00 96.88 146 VAL A O 1
ATOM 1108 N N . LEU A 1 147 ? 9.347 -6.601 -15.962 1.00 95.50 147 LEU A N 1
ATOM 1109 C CA . LEU A 1 147 ? 10.246 -6.315 -17.074 1.00 95.50 147 LEU A CA 1
ATOM 1110 C C . LEU A 1 147 ? 11.459 -7.235 -16.945 1.00 95.50 147 LEU A C 1
ATOM 1112 O O . LEU A 1 147 ? 12.429 -6.904 -16.267 1.00 95.50 147 LEU A O 1
ATOM 1116 N N . ASN A 1 148 ? 11.346 -8.422 -17.540 1.00 94.75 148 ASN A N 1
ATOM 1117 C CA . ASN A 1 148 ? 12.365 -9.458 -17.471 1.00 94.75 148 ASN A CA 1
ATOM 1118 C C . ASN A 1 148 ? 13.376 -9.303 -18.605 1.00 94.75 148 ASN A C 1
ATOM 1120 O O . ASN A 1 148 ? 13.204 -9.861 -19.686 1.00 94.75 148 ASN A O 1
ATOM 1124 N N . ASN A 1 149 ? 14.434 -8.544 -18.339 1.00 92.81 149 ASN A N 1
ATOM 1125 C CA . ASN A 1 149 ? 15.574 -8.409 -19.245 1.00 92.81 149 ASN A CA 1
ATOM 1126 C C . ASN A 1 149 ? 16.671 -9.457 -18.965 1.00 92.81 149 ASN A C 1
ATOM 1128 O O . ASN A 1 149 ? 17.759 -9.350 -19.527 1.00 92.81 149 ASN A O 1
ATOM 1132 N N . GLN A 1 150 ? 16.370 -10.455 -18.121 1.00 92.62 150 GLN A N 1
ATOM 1133 C CA . GLN A 1 150 ? 17.222 -11.595 -17.767 1.00 92.62 150 GLN A CA 1
ATOM 1134 C C . GLN A 1 150 ? 18.511 -11.215 -17.013 1.00 92.62 150 GLN A C 1
ATOM 1136 O O . GLN A 1 150 ? 19.426 -12.036 -16.899 1.00 92.62 150 GLN A O 1
ATOM 1141 N N . LEU A 1 151 ? 18.603 -9.983 -16.488 1.00 92.81 151 LEU A N 1
ATOM 1142 C CA . LEU A 1 151 ? 19.819 -9.470 -15.864 1.00 92.81 151 LEU A CA 1
ATOM 1143 C C . LEU A 1 151 ? 19.545 -8.449 -14.746 1.00 92.81 151 LEU A C 1
ATOM 1145 O O . LEU A 1 151 ? 19.052 -7.340 -14.958 1.00 92.81 151 LEU A O 1
ATOM 1149 N N . GLY A 1 152 ? 20.012 -8.768 -13.540 1.00 94.38 152 GLY A N 1
ATOM 1150 C CA . GLY A 1 152 ? 20.049 -7.852 -12.404 1.00 94.38 152 GLY A CA 1
ATOM 1151 C C . GLY A 1 152 ? 21.387 -7.132 -12.295 1.00 94.38 152 GLY A C 1
ATOM 1152 O O . GLY A 1 152 ? 22.288 -7.615 -11.610 1.00 94.38 152 GLY A O 1
ATOM 1153 N N . TYR A 1 153 ? 21.518 -5.959 -12.919 1.00 95.50 153 TYR A N 1
ATOM 1154 C CA . TYR A 1 153 ? 22.789 -5.225 -13.008 1.00 95.50 153 TYR A CA 1
ATOM 1155 C C . TYR A 1 153 ? 23.867 -6.064 -13.722 1.00 95.50 153 TYR A C 1
ATOM 1157 O O . TYR A 1 153 ? 23.876 -6.106 -14.944 1.00 95.50 153 TYR A O 1
ATOM 1165 N N . THR A 1 154 ? 24.733 -6.763 -12.990 1.00 95.81 154 THR A N 1
ATOM 1166 C CA . THR A 1 154 ? 25.732 -7.707 -13.530 1.00 95.81 154 THR A CA 1
ATOM 1167 C C . THR A 1 154 ? 25.389 -9.167 -13.238 1.00 95.81 154 THR A C 1
ATOM 1169 O O . THR A 1 154 ? 26.135 -10.055 -13.632 1.00 95.81 154 THR A O 1
ATOM 1172 N N . THR A 1 155 ? 24.298 -9.419 -12.514 1.00 95.00 155 THR A N 1
ATOM 1173 C CA . THR A 1 155 ? 23.935 -10.744 -12.000 1.00 95.00 155 THR A CA 1
ATOM 1174 C C . THR A 1 155 ? 22.972 -11.423 -12.972 1.00 95.00 155 THR A C 1
ATOM 1176 O O . THR A 1 155 ? 21.858 -10.915 -13.147 1.00 95.00 155 THR A O 1
ATOM 1179 N N . PRO A 1 156 ? 23.357 -12.539 -13.613 1.00 94.06 156 PRO A N 1
ATOM 1180 C CA . PRO A 1 156 ? 22.461 -13.280 -14.491 1.00 94.06 156 PRO A CA 1
ATOM 1181 C C . PRO A 1 156 ? 21.348 -13.968 -13.695 1.00 94.06 156 PRO A C 1
ATOM 1183 O O . PRO A 1 156 ? 21.445 -14.178 -12.483 1.00 94.06 156 PRO A O 1
ATOM 1186 N N . GLU A 1 157 ? 20.289 -14.373 -14.390 1.00 93.19 157 GLU A N 1
ATOM 1187 C CA . GLU A 1 157 ? 19.143 -15.042 -13.774 1.00 93.19 157 GLU A CA 1
ATOM 1188 C C . GLU A 1 157 ? 19.485 -16.284 -12.942 1.00 93.19 157 GLU A C 1
ATOM 1190 O O . GLU A 1 157 ? 18.876 -16.493 -11.893 1.00 93.19 157 GLU A O 1
ATOM 1195 N N . THR A 1 158 ? 20.483 -17.065 -13.365 1.00 92.88 158 THR A N 1
ATOM 1196 C CA . THR A 1 158 ? 20.945 -18.285 -12.683 1.00 92.88 158 THR A CA 1
ATOM 1197 C C . THR A 1 158 ? 21.550 -18.018 -11.306 1.00 92.88 158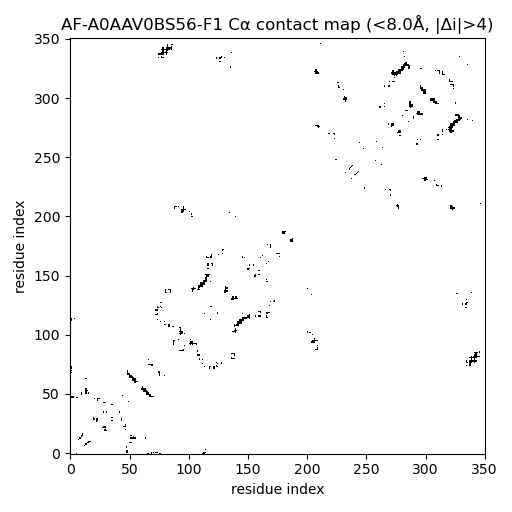 THR A C 1
ATOM 1199 O O . THR A 1 158 ? 21.634 -18.930 -10.489 1.00 92.88 158 THR A O 1
ATOM 1202 N N . GLU A 1 159 ? 21.973 -16.780 -11.046 1.00 94.94 159 GLU A N 1
ATOM 1203 C CA . GLU A 1 159 ? 22.541 -16.340 -9.768 1.00 94.94 159 GLU A CA 1
ATOM 1204 C C . GLU A 1 159 ? 21.587 -15.415 -8.995 1.00 94.94 159 GLU A C 1
ATOM 1206 O O . GLU A 1 159 ? 21.722 -15.251 -7.785 1.00 94.94 159 GLU A O 1
ATOM 1211 N N . GLY A 1 160 ? 20.596 -14.823 -9.673 1.00 91.31 160 GLY A N 1
ATOM 1212 C CA . GLY A 1 160 ? 19.627 -13.908 -9.067 1.00 91.31 160 GLY A CA 1
ATOM 1213 C C . GLY A 1 160 ? 18.428 -14.588 -8.398 1.00 91.31 160 GLY A C 1
ATOM 1214 O O . GLY A 1 160 ? 17.740 -13.953 -7.597 1.00 91.31 160 GLY A O 1
ATOM 1215 N N . ARG A 1 161 ? 18.137 -15.856 -8.720 1.00 92.12 161 ARG A N 1
ATOM 1216 C CA . ARG A 1 161 ? 16.988 -16.596 -8.168 1.00 92.12 161 ARG A CA 1
ATOM 1217 C C . ARG A 1 161 ? 17.194 -18.110 -8.193 1.00 92.12 161 ARG A C 1
ATOM 1219 O O . ARG A 1 161 ? 17.872 -18.646 -9.056 1.00 92.12 161 ARG A O 1
ATOM 1226 N N . THR A 1 162 ? 16.535 -18.804 -7.265 1.00 94.38 162 THR A N 1
ATOM 1227 C CA . THR A 1 162 ? 16.480 -20.282 -7.231 1.00 94.38 162 THR A CA 1
ATOM 1228 C C . THR A 1 162 ? 15.276 -20.840 -7.991 1.00 94.38 162 THR A C 1
ATOM 1230 O O . THR A 1 162 ? 15.285 -21.987 -8.429 1.00 94.38 162 THR A O 1
ATOM 1233 N N . ALA A 1 163 ? 14.215 -20.044 -8.127 1.00 91.19 163 ALA A N 1
ATOM 1234 C CA . ALA A 1 163 ? 13.034 -20.422 -8.888 1.00 91.19 163 ALA A CA 1
ATOM 1235 C C . ALA A 1 163 ? 13.292 -20.303 -10.398 1.00 91.19 163 ALA A C 1
ATOM 1237 O O . ALA A 1 163 ? 14.117 -19.493 -10.823 1.00 91.19 163 ALA A O 1
ATOM 1238 N N . PHE A 1 164 ? 12.562 -21.074 -11.206 1.00 92.38 164 PHE A N 1
ATOM 1239 C CA . PHE A 1 164 ? 12.757 -21.080 -12.657 1.00 92.38 164 PHE A CA 1
ATOM 1240 C C . PHE A 1 164 ? 12.378 -19.717 -13.255 1.00 92.38 164 PHE A C 1
ATOM 1242 O O . PHE A 1 164 ? 13.193 -19.050 -13.896 1.00 92.38 164 PHE A O 1
ATOM 1249 N N . TYR A 1 165 ? 11.169 -19.238 -12.954 1.00 96.12 165 TYR A N 1
ATOM 1250 C CA . TYR A 1 165 ? 10.712 -17.926 -13.404 1.00 96.12 165 TYR A CA 1
ATOM 1251 C C . TYR A 1 165 ? 10.847 -16.880 -12.301 1.00 96.12 165 TYR A C 1
ATOM 1253 O O . TYR A 1 165 ? 10.526 -17.139 -11.142 1.00 96.12 165 TYR A O 1
ATOM 1261 N N . ALA A 1 166 ? 11.203 -15.646 -12.674 1.00 94.12 166 ALA A N 1
ATOM 1262 C CA . ALA A 1 166 ? 11.171 -14.504 -11.753 1.00 94.12 166 ALA A CA 1
ATOM 1263 C C . ALA A 1 166 ? 9.779 -14.313 -11.117 1.00 94.12 166 ALA A C 1
ATOM 1265 O O . ALA A 1 166 ? 9.658 -13.852 -9.986 1.00 94.12 166 ALA A O 1
ATOM 1266 N N . THR A 1 167 ? 8.723 -14.723 -11.825 1.00 96.50 167 THR A N 1
ATOM 1267 C CA . THR A 1 167 ? 7.323 -14.613 -11.400 1.00 96.50 167 THR A CA 1
ATOM 1268 C C . THR A 1 167 ? 6.848 -15.719 -10.457 1.00 96.50 167 THR A C 1
ATOM 1270 O O . THR A 1 167 ? 5.738 -15.620 -9.935 1.00 96.50 167 THR A O 1
ATOM 1273 N N . ASP A 1 168 ? 7.669 -16.734 -10.165 1.00 96.38 168 ASP A N 1
ATOM 1274 C CA . ASP A 1 168 ? 7.267 -17.885 -9.345 1.00 96.38 168 ASP A CA 1
ATOM 1275 C C . ASP A 1 168 ? 6.858 -17.507 -7.914 1.00 96.38 168 ASP A C 1
ATOM 1277 O O . ASP A 1 168 ? 6.044 -18.201 -7.307 1.00 96.38 168 ASP A O 1
ATOM 1281 N N . ILE A 1 169 ? 7.326 -16.368 -7.397 1.00 95.31 169 ILE A N 1
ATOM 1282 C CA . ILE A 1 169 ? 6.884 -15.817 -6.109 1.00 95.31 169 ILE A CA 1
ATOM 1283 C C . ILE A 1 169 ? 5.361 -15.578 -6.059 1.00 95.31 169 ILE A C 1
ATOM 1285 O O . ILE A 1 169 ? 4.744 -15.722 -5.002 1.00 95.31 169 ILE A O 1
ATOM 1289 N N . GLY A 1 170 ? 4.722 -15.305 -7.204 1.00 93.62 170 GLY A N 1
ATOM 1290 C CA . GLY A 1 170 ? 3.269 -15.150 -7.324 1.00 93.62 170 GLY A CA 1
ATOM 1291 C C . GLY A 1 170 ? 2.483 -16.439 -7.060 1.00 93.62 170 GLY A C 1
ATOM 1292 O O . GLY A 1 170 ? 1.315 -16.381 -6.667 1.00 93.62 170 GLY A O 1
ATOM 1293 N N . LYS A 1 171 ? 3.125 -17.611 -7.176 1.00 93.81 171 LYS A N 1
ATOM 1294 C CA . LYS A 1 171 ? 2.500 -18.909 -6.871 1.00 93.81 171 LYS A CA 1
ATOM 1295 C C . LYS A 1 171 ? 2.093 -19.022 -5.400 1.00 93.81 171 LYS A C 1
ATOM 1297 O O . LYS A 1 171 ? 1.132 -19.728 -5.104 1.00 93.81 171 LYS A O 1
ATOM 1302 N N . SER A 1 172 ? 2.757 -18.289 -4.497 1.00 92.81 172 SER A N 1
ATOM 1303 C CA . SER A 1 172 ? 2.430 -18.253 -3.059 1.00 92.81 172 SER A CA 1
ATOM 1304 C C . SER A 1 172 ? 0.979 -17.849 -2.773 1.00 92.81 172 SER A C 1
ATOM 1306 O O . SER A 1 172 ? 0.379 -18.350 -1.827 1.00 92.81 172 SER A O 1
ATOM 1308 N N . ILE A 1 173 ? 0.395 -17.007 -3.630 1.00 89.31 173 ILE A N 1
ATOM 1309 C CA . ILE A 1 173 ? -0.999 -16.556 -3.540 1.00 89.31 173 ILE A CA 1
ATOM 1310 C C . ILE A 1 173 ? -1.876 -17.123 -4.663 1.00 89.31 173 ILE A C 1
ATOM 1312 O O . ILE A 1 173 ? -2.988 -16.649 -4.875 1.00 89.31 173 ILE A O 1
ATOM 1316 N N . LYS A 1 174 ? -1.376 -18.125 -5.402 1.00 91.56 174 LYS A N 1
ATOM 1317 C CA . LYS A 1 174 ? -2.037 -18.707 -6.583 1.00 91.56 174 LYS A CA 1
ATOM 1318 C C . LYS A 1 174 ? -2.387 -17.657 -7.652 1.00 91.56 174 LYS A C 1
ATOM 1320 O O . LYS A 1 174 ? -3.426 -17.758 -8.300 1.00 91.56 174 LYS A O 1
ATOM 1325 N N . ALA A 1 175 ? -1.530 -16.648 -7.833 1.00 90.75 175 ALA A N 1
ATOM 1326 C CA . ALA A 1 175 ? -1.735 -15.640 -8.867 1.00 90.75 175 ALA A CA 1
ATOM 1327 C C . ALA A 1 175 ? -1.662 -16.273 -10.272 1.00 90.75 175 ALA A C 1
ATOM 1329 O O . ALA A 1 175 ? -0.778 -17.104 -10.508 1.00 90.75 175 ALA A O 1
ATOM 1330 N N . PRO A 1 176 ? -2.528 -15.869 -11.220 1.00 90.38 176 PRO A N 1
ATOM 1331 C CA . PRO A 1 176 ? -2.340 -16.178 -12.631 1.00 90.38 176 PRO A CA 1
ATOM 1332 C C . PRO A 1 176 ? -1.023 -15.578 -13.130 1.00 90.38 176 PRO A C 1
ATOM 1334 O O . PRO A 1 176 ? -0.728 -14.411 -12.874 1.00 90.38 176 PRO A O 1
ATOM 1337 N N . ILE A 1 177 ? -0.229 -16.379 -13.837 1.00 93.19 177 ILE A N 1
ATOM 1338 C CA . ILE A 1 177 ? 1.065 -15.970 -14.385 1.00 93.19 177 ILE A CA 1
ATOM 1339 C C . ILE A 1 177 ? 1.034 -16.240 -15.884 1.00 93.19 177 ILE A C 1
ATOM 1341 O O . ILE A 1 177 ? 0.769 -17.364 -16.305 1.00 93.19 177 ILE A O 1
ATOM 1345 N N . ILE A 1 178 ? 1.319 -15.206 -16.669 1.00 92.50 178 ILE A N 1
ATOM 1346 C CA . ILE A 1 178 ? 1.401 -15.279 -18.125 1.00 92.50 178 ILE A CA 1
ATOM 1347 C C . ILE A 1 178 ? 2.787 -14.790 -18.532 1.00 92.50 178 ILE A C 1
ATOM 1349 O O . ILE A 1 178 ? 3.256 -13.765 -18.033 1.00 92.50 178 ILE A O 1
ATOM 1353 N N . HIS A 1 179 ? 3.449 -15.532 -19.416 1.00 93.56 179 HIS A N 1
ATOM 1354 C CA . HIS A 1 179 ? 4.712 -15.128 -20.029 1.00 93.56 179 HIS A CA 1
ATOM 1355 C C . HIS A 1 179 ? 4.468 -14.838 -21.501 1.00 93.56 179 HIS A C 1
ATOM 1357 O O . HIS A 1 179 ? 3.728 -15.563 -22.159 1.00 93.56 179 HIS A O 1
ATOM 1363 N N . VAL A 1 180 ? 5.086 -13.773 -21.993 1.00 92.62 180 VAL A N 1
ATOM 1364 C CA . VAL A 1 180 ? 4.969 -13.318 -23.377 1.00 92.62 180 VAL A CA 1
ATOM 1365 C C . VAL A 1 180 ? 6.325 -12.849 -23.858 1.00 92.62 180 VAL A C 1
ATOM 1367 O O . VAL A 1 180 ? 7.111 -12.313 -23.071 1.00 92.62 180 VAL A O 1
ATOM 1370 N N . ASN A 1 181 ? 6.612 -13.071 -25.135 1.00 91.50 181 ASN A N 1
ATOM 1371 C CA . ASN A 1 181 ? 7.847 -12.601 -25.728 1.00 91.50 181 ASN A CA 1
ATOM 1372 C C . ASN A 1 181 ? 7.701 -11.120 -26.123 1.00 91.50 181 ASN A C 1
ATOM 1374 O O . ASN A 1 181 ? 6.854 -10.756 -26.933 1.00 91.50 181 ASN A O 1
ATOM 1378 N N . GLY A 1 182 ? 8.542 -10.262 -25.538 1.00 90.00 182 GLY A N 1
ATOM 1379 C CA . GLY A 1 182 ? 8.527 -8.815 -25.779 1.00 90.00 182 GLY A CA 1
ATOM 1380 C C . GLY A 1 182 ? 8.954 -8.392 -27.190 1.00 90.00 182 GLY A C 1
ATOM 1381 O O . GLY A 1 182 ? 8.744 -7.236 -27.548 1.00 90.00 182 GLY A O 1
ATOM 1382 N N . GLU A 1 183 ? 9.524 -9.299 -27.988 1.00 94.19 183 GLU A N 1
ATOM 1383 C CA . GLU A 1 183 ? 9.839 -9.067 -29.405 1.00 94.19 183 GLU A CA 1
ATOM 1384 C C . GLU A 1 183 ? 8.602 -9.103 -30.316 1.00 94.19 183 GLU A C 1
ATOM 1386 O O . GLU A 1 183 ? 8.695 -8.667 -31.462 1.00 94.19 183 GLU A O 1
ATOM 1391 N N . TYR A 1 184 ? 7.454 -9.563 -29.802 1.00 94.38 184 TYR A N 1
ATOM 1392 C CA . TYR A 1 184 ? 6.173 -9.631 -30.512 1.00 94.38 184 TYR A CA 1
ATOM 1393 C C . TYR A 1 184 ? 5.139 -8.708 -29.835 1.00 94.38 184 TYR A C 1
ATOM 1395 O O . TYR A 1 184 ? 4.340 -9.157 -29.004 1.00 94.38 184 TYR A O 1
ATOM 1403 N N . PRO A 1 185 ? 5.148 -7.388 -30.121 1.00 92.00 185 PRO A N 1
ATOM 1404 C CA . PRO A 1 185 ? 4.273 -6.413 -29.465 1.00 92.00 185 PRO A CA 1
ATOM 1405 C C . PRO A 1 185 ? 2.779 -6.730 -29.581 1.00 92.00 185 PRO A C 1
ATOM 1407 O O . PRO A 1 185 ? 2.011 -6.415 -28.677 1.00 92.00 185 PRO A O 1
ATOM 1410 N N . GLU A 1 186 ? 2.355 -7.358 -30.673 1.00 90.69 186 GLU A N 1
ATOM 1411 C CA . GLU A 1 186 ? 0.984 -7.810 -30.895 1.00 90.69 186 GLU A CA 1
ATOM 1412 C C . GLU A 1 186 ? 0.542 -8.886 -29.896 1.00 90.69 186 GLU A C 1
ATOM 1414 O O . GLU A 1 186 ? -0.596 -8.839 -29.428 1.00 90.69 186 GLU A O 1
ATOM 1419 N N . GLU A 1 187 ? 1.432 -9.800 -29.495 1.00 89.50 187 GLU A N 1
ATOM 1420 C CA . GLU A 1 187 ? 1.138 -10.785 -28.448 1.00 89.50 187 GLU A CA 1
ATOM 1421 C C . GLU A 1 187 ? 1.023 -10.101 -27.083 1.00 89.50 187 GLU A C 1
ATOM 1423 O O . GLU A 1 187 ? 0.112 -10.395 -26.306 1.00 89.50 187 GLU A O 1
ATOM 1428 N N . VAL A 1 188 ? 1.904 -9.131 -26.810 1.00 87.75 188 VAL A N 1
ATOM 1429 C CA . VAL A 1 188 ? 1.855 -8.321 -25.584 1.00 87.75 188 VAL A CA 1
ATOM 1430 C C . VAL A 1 188 ? 0.534 -7.551 -25.498 1.00 87.75 188 VAL A C 1
ATOM 1432 O O . VAL A 1 188 ? -0.099 -7.536 -24.442 1.00 87.75 188 VAL A O 1
ATOM 1435 N N . LEU A 1 189 ? 0.089 -6.948 -26.604 1.00 86.50 189 LEU A N 1
ATOM 1436 C CA . LEU A 1 189 ? -1.198 -6.255 -26.695 1.00 86.50 189 LEU A CA 1
ATOM 1437 C C . LEU A 1 189 ? -2.379 -7.217 -26.537 1.00 86.50 189 LEU A C 1
ATOM 1439 O O . LEU A 1 189 ? -3.316 -6.903 -25.806 1.00 86.50 189 LEU A O 1
ATOM 1443 N N . GLY A 1 190 ? -2.322 -8.399 -27.158 1.00 81.62 190 GLY A N 1
ATOM 1444 C CA . GLY A 1 190 ? -3.371 -9.416 -27.056 1.00 81.62 190 GLY A CA 1
ATOM 1445 C C . GLY A 1 190 ? -3.638 -9.869 -25.617 1.00 81.62 190 GLY A C 1
ATOM 1446 O O . GLY A 1 190 ? -4.785 -10.121 -25.251 1.00 81.62 190 GLY A O 1
ATOM 1447 N N . LEU A 1 191 ? -2.610 -9.895 -24.763 1.00 79.88 191 LEU A N 1
ATOM 1448 C CA . LEU A 1 191 ? -2.774 -10.184 -23.334 1.00 79.88 191 LEU A CA 1
ATOM 1449 C C . LEU A 1 191 ? -3.454 -9.060 -22.548 1.00 79.88 191 LEU A C 1
ATOM 1451 O O . LEU A 1 191 ? -4.086 -9.325 -21.524 1.00 79.88 191 LEU A O 1
ATOM 1455 N N . MET A 1 192 ? -3.330 -7.812 -23.001 1.00 71.38 192 MET A N 1
ATOM 1456 C CA . MET A 1 192 ? -3.973 -6.671 -22.346 1.00 71.38 192 MET A CA 1
ATOM 1457 C C . MET A 1 192 ? -5.476 -6.582 -22.654 1.00 71.38 192 MET A C 1
ATOM 1459 O O . MET A 1 192 ? -6.196 -5.908 -21.923 1.00 71.38 192 MET A O 1
ATOM 1463 N N . ASP A 1 193 ? -5.964 -7.302 -23.669 1.00 65.75 193 ASP A N 1
ATOM 1464 C CA . ASP A 1 193 ? -7.374 -7.318 -24.100 1.00 65.75 193 ASP A CA 1
ATOM 1465 C C . ASP A 1 193 ? -8.244 -8.362 -23.347 1.00 65.75 193 ASP A C 1
ATOM 1467 O O . ASP A 1 193 ? -9.388 -8.661 -23.700 1.00 65.75 193 ASP A O 1
ATOM 1471 N N . LEU A 1 194 ? -7.717 -8.968 -22.275 1.00 52.38 194 LEU A N 1
ATOM 1472 C CA . LEU A 1 194 ? -8.358 -10.104 -21.608 1.00 52.38 194 LEU A CA 1
ATOM 1473 C C . LEU A 1 194 ? -9.484 -9.696 -20.636 1.00 52.38 194 LEU A C 1
ATOM 1475 O O . LEU A 1 194 ? -9.261 -9.404 -19.462 1.00 52.38 194 LEU A O 1
ATOM 1479 N N . LYS A 1 195 ? -10.732 -9.854 -21.103 1.00 43.50 195 LYS A N 1
ATOM 1480 C CA . LYS A 1 195 ? -11.998 -9.862 -20.327 1.00 43.50 195 LYS A CA 1
ATOM 1481 C C . LYS A 1 195 ? -12.095 -10.929 -19.209 1.00 43.50 195 LYS A C 1
ATOM 1483 O O . LYS A 1 195 ? -13.105 -10.989 -18.515 1.00 43.50 195 LYS A O 1
ATOM 1488 N N . GLU A 1 196 ? -11.093 -11.791 -19.030 1.00 42.44 196 GLU A N 1
ATOM 1489 C CA . GLU A 1 196 ? -11.178 -13.027 -18.223 1.00 42.44 196 GLU A CA 1
ATOM 1490 C C . GLU A 1 196 ? -10.621 -12.919 -16.785 1.00 42.44 196 GLU A C 1
ATOM 1492 O O . GLU A 1 196 ? -10.832 -13.825 -15.980 1.00 42.44 196 GLU A O 1
ATOM 1497 N N . LEU A 1 197 ? -9.962 -11.819 -16.398 1.00 48.09 197 LEU A N 1
ATOM 1498 C CA . LEU A 1 197 ? -9.316 -11.701 -15.074 1.00 48.09 197 LEU A CA 1
ATOM 1499 C C . LEU A 1 197 ? -10.281 -11.429 -13.894 1.00 48.09 197 LEU A C 1
ATOM 1501 O O . LEU A 1 197 ? -9.842 -11.389 -12.746 1.00 48.09 197 LEU A O 1
ATOM 1505 N N . SER A 1 198 ? -11.590 -11.270 -14.130 1.00 41.41 198 SER A N 1
ATOM 1506 C CA . SER A 1 198 ? -12.544 -10.740 -13.135 1.00 41.41 198 SER A CA 1
ATOM 1507 C C . SER A 1 198 ? -13.311 -11.777 -12.291 1.00 41.41 198 SER A C 1
ATOM 1509 O O . SER A 1 198 ? -14.284 -11.408 -11.636 1.00 41.41 198 SER A O 1
ATOM 1511 N N . LYS A 1 199 ? -12.974 -13.075 -12.326 1.00 34.00 199 LYS A N 1
ATOM 1512 C CA . LYS A 1 199 ? -13.925 -14.123 -11.885 1.00 34.00 199 LYS A CA 1
ATOM 1513 C C . LYS A 1 199 ? -13.902 -14.564 -10.417 1.00 34.00 199 LYS A C 1
ATOM 1515 O O . LYS A 1 199 ? -14.791 -15.319 -10.055 1.00 34.00 199 LYS A O 1
ATOM 1520 N N . ASN A 1 200 ? -12.988 -14.118 -9.552 1.00 35.06 200 ASN A N 1
ATOM 1521 C CA . ASN A 1 200 ? -12.964 -14.606 -8.162 1.00 35.06 200 ASN A CA 1
ATOM 1522 C C . ASN A 1 200 ? -12.600 -13.510 -7.154 1.00 35.06 200 ASN A C 1
ATOM 1524 O O . ASN A 1 200 ? -11.420 -13.220 -6.961 1.00 35.06 200 ASN A O 1
ATOM 1528 N N . GLN A 1 201 ? -13.595 -12.953 -6.462 1.00 41.19 201 GLN A N 1
ATOM 1529 C CA . GLN A 1 201 ? -13.367 -12.149 -5.261 1.00 41.19 201 GLN A CA 1
ATOM 1530 C C . GLN A 1 201 ? -14.389 -12.488 -4.163 1.00 41.19 201 GLN A C 1
ATOM 1532 O O . GLN A 1 201 ? -15.579 -12.577 -4.461 1.00 41.19 201 GLN A O 1
ATOM 1537 N N . PRO A 1 202 ? -13.942 -12.690 -2.911 1.00 32.78 202 PRO A N 1
ATOM 1538 C CA . PRO A 1 202 ? -14.819 -12.874 -1.761 1.00 32.78 202 PRO A CA 1
ATOM 1539 C C . PRO A 1 202 ? -15.324 -11.536 -1.194 1.00 32.78 202 PRO A C 1
ATOM 1541 O O . PRO A 1 202 ? -14.610 -10.533 -1.188 1.00 32.78 202 PRO A O 1
ATOM 1544 N N . ASP A 1 203 ? -16.559 -11.581 -0.699 1.00 29.47 203 ASP A N 1
ATOM 1545 C CA . ASP A 1 203 ? -17.351 -10.487 -0.131 1.00 29.47 203 ASP A CA 1
ATOM 1546 C C . ASP A 1 203 ? -16.904 -10.128 1.297 1.00 29.47 203 ASP A C 1
ATOM 1548 O O . ASP A 1 203 ? -16.843 -11.003 2.163 1.00 29.47 203 ASP A O 1
ATOM 1552 N N . LEU A 1 204 ? -16.570 -8.855 1.546 1.00 34.50 204 LEU A N 1
ATOM 1553 C CA . LEU A 1 204 ? -16.175 -8.339 2.863 1.00 34.50 204 LEU A CA 1
ATOM 1554 C C . LEU A 1 204 ? -16.564 -6.855 3.007 1.00 34.50 204 LEU A C 1
ATOM 1556 O O . LEU A 1 204 ? -15.928 -5.968 2.434 1.00 34.50 204 LEU A O 1
ATOM 1560 N N . SER A 1 205 ? -17.590 -6.599 3.820 1.00 26.33 205 SER A N 1
ATOM 1561 C CA . SER A 1 205 ? -18.171 -5.281 4.112 1.00 26.33 205 SER A CA 1
ATOM 1562 C C . SER A 1 205 ? -17.446 -4.518 5.237 1.00 26.33 205 SER A C 1
ATOM 1564 O O . SER A 1 205 ? -17.183 -5.103 6.290 1.00 26.33 205 SER A O 1
ATOM 1566 N N . GLY A 1 206 ? -17.219 -3.204 5.078 1.00 31.39 206 GLY A N 1
ATOM 1567 C CA . GLY A 1 206 ? -16.812 -2.307 6.174 1.00 31.39 206 GLY A CA 1
ATOM 1568 C C . GLY A 1 206 ? -16.470 -0.863 5.748 1.00 31.39 206 GLY A C 1
ATOM 1569 O O . GLY A 1 206 ? -15.470 -0.638 5.076 1.00 31.39 206 GLY A O 1
ATOM 1570 N N . THR A 1 207 ? -17.291 0.088 6.205 1.00 30.88 207 THR A N 1
ATOM 1571 C CA . THR A 1 207 ? -17.384 1.551 5.952 1.00 30.88 207 THR A CA 1
ATOM 1572 C C . THR A 1 207 ? -16.191 2.422 6.373 1.00 30.88 207 THR A C 1
ATOM 1574 O O . THR A 1 207 ? -15.573 1.985 7.331 1.00 30.88 207 THR A O 1
ATOM 1577 N N . LEU A 1 208 ? -15.976 3.641 5.783 1.00 30.55 208 LEU A N 1
ATOM 1578 C CA . LEU A 1 208 ? -15.348 4.901 6.339 1.00 30.55 208 LEU A CA 1
ATOM 1579 C C . LEU A 1 208 ? -15.438 6.159 5.408 1.00 30.55 208 LEU A C 1
ATOM 1581 O O . LEU A 1 208 ? -15.312 5.991 4.194 1.00 30.55 208 LEU A O 1
ATOM 1585 N N . ARG A 1 209 ? -15.617 7.388 5.962 1.00 28.58 209 ARG A N 1
ATOM 1586 C CA . ARG A 1 209 ? -15.540 8.745 5.319 1.00 28.58 209 ARG A CA 1
ATOM 1587 C C . ARG A 1 209 ? -14.989 9.833 6.274 1.00 28.58 209 ARG A C 1
ATOM 1589 O O . ARG A 1 209 ? -15.540 10.003 7.353 1.00 28.58 209 ARG A O 1
ATOM 1596 N N . GLY A 1 210 ? -14.095 10.721 5.801 1.00 27.77 210 GLY A N 1
ATOM 1597 C CA . GLY A 1 210 ? -13.776 11.993 6.485 1.00 27.77 210 GLY A CA 1
ATOM 1598 C C . GLY A 1 210 ? -12.964 13.011 5.653 1.00 27.77 210 GLY A C 1
ATOM 1599 O O . GLY A 1 210 ? -12.116 12.620 4.854 1.00 27.77 210 GLY A O 1
ATOM 1600 N N . LYS A 1 211 ? -13.239 14.320 5.826 1.00 27.56 211 LYS A N 1
ATOM 1601 C CA . LYS A 1 211 ? -12.593 15.497 5.180 1.00 27.56 211 LYS A CA 1
ATOM 1602 C C . LYS A 1 211 ? -11.783 16.319 6.204 1.00 27.56 211 LYS A C 1
ATOM 1604 O O . LYS A 1 211 ? -12.176 16.383 7.358 1.00 27.56 211 LYS A O 1
ATOM 1609 N N . ASN A 1 212 ? -10.722 17.011 5.763 1.00 28.73 212 ASN A N 1
ATOM 1610 C CA . ASN A 1 212 ? -9.838 17.845 6.602 1.00 28.73 212 ASN A CA 1
ATOM 1611 C C . ASN A 1 212 ? -10.330 19.294 6.815 1.00 28.73 212 ASN A C 1
ATOM 1613 O O . ASN A 1 212 ? -10.692 19.975 5.855 1.00 28.73 212 ASN A O 1
ATOM 1617 N N . SER A 1 213 ? -10.195 19.779 8.054 1.00 29.62 213 SER A N 1
ATOM 1618 C CA . SER A 1 213 ? -10.077 21.193 8.461 1.00 29.62 213 SER A CA 1
ATOM 1619 C C . SER A 1 213 ? -9.402 21.258 9.839 1.00 29.62 213 SER A C 1
ATOM 1621 O O . SER A 1 213 ? -9.469 20.270 10.566 1.00 29.62 213 SER A O 1
ATOM 1623 N N . ASP A 1 214 ? -8.755 22.373 10.191 1.00 29.53 214 ASP A N 1
ATOM 1624 C CA . ASP A 1 214 ? -8.057 22.559 11.476 1.00 29.53 214 ASP A CA 1
ATOM 1625 C C . ASP A 1 214 ? -9.034 22.522 12.669 1.00 29.53 214 ASP A C 1
ATOM 1627 O O . ASP A 1 214 ? -10.040 23.233 12.664 1.00 29.53 214 ASP A O 1
ATOM 1631 N N . ILE A 1 215 ? -8.747 21.691 13.683 1.00 33.38 215 ILE A N 1
ATOM 1632 C CA . ILE A 1 215 ? -9.657 21.395 14.808 1.00 33.38 215 ILE A CA 1
ATOM 1633 C C . ILE A 1 215 ? -8.998 21.727 16.149 1.00 33.38 215 ILE A C 1
ATOM 1635 O O . ILE A 1 215 ? -7.858 21.344 16.421 1.00 33.38 215 ILE A O 1
ATOM 1639 N N . GLU A 1 216 ? -9.758 22.378 17.023 1.00 35.44 216 GLU A N 1
ATOM 1640 C CA . GLU A 1 216 ? -9.466 22.501 18.449 1.00 35.44 216 GLU A CA 1
ATOM 1641 C C . GLU A 1 216 ? -9.712 21.149 19.148 1.00 35.44 216 GLU A C 1
ATOM 1643 O O . GLU A 1 216 ? -10.818 20.623 19.131 1.00 35.44 216 GLU A O 1
ATOM 1648 N N . THR A 1 217 ? -8.675 20.554 19.746 1.00 41.06 217 THR A N 1
ATOM 1649 C CA . THR A 1 217 ? -8.706 19.161 20.255 1.00 41.06 217 THR A CA 1
ATOM 1650 C C . THR A 1 217 ? -9.254 19.009 21.680 1.00 41.06 217 THR A C 1
ATOM 1652 O O . THR A 1 217 ? -9.276 17.903 22.224 1.00 41.06 217 THR A O 1
ATOM 1655 N N . ALA A 1 218 ? -9.681 20.105 22.315 1.00 39.19 218 ALA A N 1
ATOM 1656 C CA . ALA A 1 218 ? -10.264 20.082 23.652 1.00 39.19 218 ALA A CA 1
ATOM 1657 C C . ALA A 1 218 ? -11.756 19.719 23.589 1.00 39.19 218 ALA A C 1
ATOM 1659 O O . ALA A 1 218 ? -12.506 20.289 22.802 1.00 39.19 218 ALA A O 1
ATOM 1660 N N . VAL A 1 219 ? -12.204 18.805 24.454 1.00 40.75 219 VAL A N 1
ATOM 1661 C CA . VAL A 1 219 ? -13.618 18.409 24.546 1.00 40.75 219 VAL A CA 1
ATOM 1662 C C . VAL A 1 219 ? -14.183 18.556 25.955 1.00 40.75 219 VAL A C 1
ATOM 1664 O O . VAL A 1 219 ? -13.505 18.317 26.954 1.00 40.75 219 VAL A O 1
ATOM 1667 N N . GLU A 1 220 ? -15.461 18.922 26.027 1.00 40.31 220 GLU A N 1
ATOM 1668 C CA . GLU A 1 220 ? -16.233 18.989 27.268 1.00 40.31 220 GLU A CA 1
ATOM 1669 C C . GLU A 1 220 ? -16.408 17.600 27.905 1.00 40.31 220 GLU A C 1
ATOM 1671 O O . GLU A 1 220 ? -16.775 16.634 27.231 1.00 40.31 220 GLU A O 1
ATOM 1676 N N . LEU A 1 221 ? -16.229 17.505 29.230 1.00 40.44 221 LEU A N 1
ATOM 1677 C CA . LEU A 1 221 ? -16.248 16.242 29.992 1.00 40.44 221 LEU A CA 1
ATOM 1678 C C . LEU A 1 221 ? -17.562 15.452 29.822 1.00 40.44 221 LEU A C 1
ATOM 1680 O O . LEU A 1 221 ? -17.581 14.226 29.909 1.00 40.44 221 LEU A O 1
ATOM 1684 N N . SER A 1 222 ? -18.662 16.160 29.555 1.00 43.91 222 SER A N 1
ATOM 1685 C CA . SER A 1 222 ? -19.993 15.582 29.353 1.00 43.91 222 SER A CA 1
ATOM 1686 C C . SER A 1 222 ? -20.127 14.736 28.079 1.00 43.91 222 SER A C 1
ATOM 1688 O O . SER A 1 222 ? -20.993 13.862 28.038 1.00 43.91 222 SER A O 1
ATOM 1690 N N . ARG A 1 223 ? -19.253 14.930 27.078 1.00 51.47 223 ARG A N 1
ATOM 1691 C CA . ARG A 1 223 ? -19.248 14.176 25.808 1.00 51.47 223 ARG A CA 1
ATOM 1692 C C . ARG A 1 223 ? -18.701 12.744 25.941 1.00 51.47 223 ARG A C 1
ATOM 1694 O O . ARG A 1 223 ? -18.901 11.911 25.073 1.00 51.47 223 ARG A O 1
ATOM 1701 N N . LEU A 1 224 ? -18.063 12.405 27.062 1.00 48.09 224 LEU A N 1
ATOM 1702 C CA . LEU A 1 224 ? -17.260 11.185 27.223 1.00 48.09 224 LEU A CA 1
ATOM 1703 C C . LEU A 1 224 ? -18.029 9.906 27.646 1.00 48.09 224 LEU A C 1
ATOM 1705 O O . LEU A 1 224 ? -17.406 8.861 27.845 1.00 48.09 224 LEU A O 1
ATOM 1709 N N . TRP A 1 225 ? -19.354 9.954 27.848 1.00 49.53 225 TRP A N 1
ATOM 1710 C CA . TRP A 1 225 ? -20.050 8.995 28.736 1.00 49.53 225 TRP A CA 1
ATOM 1711 C C . TRP A 1 225 ? -21.067 8.018 28.116 1.00 49.53 225 TRP A C 1
ATOM 1713 O O . TRP A 1 225 ? -21.631 7.202 28.847 1.00 49.53 225 TRP A O 1
ATOM 1723 N N . ALA A 1 226 ? -21.324 8.025 26.808 1.00 42.03 226 ALA A N 1
ATOM 1724 C CA . ALA A 1 226 ? -22.417 7.229 26.237 1.00 42.03 226 ALA A CA 1
ATOM 1725 C C . ALA A 1 226 ? -21.938 5.915 25.595 1.00 42.03 226 ALA A C 1
ATOM 1727 O O . ALA A 1 226 ? -21.649 5.928 24.409 1.00 42.03 226 ALA A O 1
ATOM 1728 N N . ALA A 1 227 ? -21.905 4.772 26.307 1.00 40.47 227 ALA A N 1
ATOM 1729 C CA . ALA A 1 227 ? -21.648 3.470 25.664 1.00 40.47 227 ALA A CA 1
ATOM 1730 C C . ALA A 1 227 ? -22.144 2.211 26.395 1.00 40.47 227 ALA A C 1
ATOM 1732 O O . ALA A 1 227 ? -21.690 1.924 27.500 1.00 40.47 227 ALA A O 1
ATOM 1733 N N . GLY A 1 228 ? -22.935 1.378 25.706 1.00 36.97 228 GLY A N 1
ATOM 1734 C CA . GLY A 1 228 ? -22.939 -0.073 25.931 1.00 36.97 228 GLY A CA 1
ATOM 1735 C C . GLY A 1 228 ? -24.306 -0.751 25.894 1.00 36.97 228 GLY A C 1
ATOM 1736 O O . GLY A 1 228 ? -25.040 -0.653 26.866 1.00 36.97 228 GLY A O 1
ATOM 1737 N N . GLU A 1 229 ? -24.584 -1.535 24.844 1.00 42.03 229 GLU A N 1
ATOM 1738 C CA . GLU A 1 229 ? -25.507 -2.680 24.914 1.00 42.03 229 GLU A CA 1
ATOM 1739 C C . GLU A 1 229 ? -25.071 -3.855 24.003 1.00 42.03 229 GLU A C 1
ATOM 1741 O O . GLU A 1 229 ? -24.520 -3.659 22.922 1.00 42.03 229 GLU A O 1
ATOM 1746 N N . ALA A 1 230 ? -25.370 -5.073 24.486 1.00 51.00 230 ALA A N 1
ATOM 1747 C CA . ALA A 1 230 ? -25.520 -6.364 23.789 1.00 51.00 230 ALA A CA 1
ATOM 1748 C C . ALA A 1 230 ? -24.316 -7.015 23.053 1.00 51.00 230 ALA A C 1
ATOM 1750 O O . ALA A 1 230 ? -24.367 -7.248 21.844 1.00 51.00 230 ALA A O 1
ATOM 1751 N N . LEU A 1 231 ? -23.290 -7.465 23.795 1.00 58.16 231 LEU A N 1
ATOM 1752 C CA . LEU A 1 231 ? -22.321 -8.471 23.318 1.00 58.16 231 LEU A CA 1
ATOM 1753 C C . LEU A 1 231 ? -22.026 -9.534 24.390 1.00 58.16 231 LEU A C 1
ATOM 1755 O O . LEU A 1 231 ? -21.769 -9.190 25.544 1.00 58.16 231 LEU A O 1
ATOM 1759 N N . ASN A 1 232 ? -21.986 -10.815 24.000 1.00 65.44 232 ASN A N 1
ATOM 1760 C CA . ASN A 1 232 ? -21.524 -11.912 24.859 1.00 65.44 232 ASN A CA 1
ATOM 1761 C C . ASN A 1 232 ? -19.992 -11.916 24.933 1.00 65.44 232 ASN A C 1
ATOM 1763 O O . ASN A 1 232 ? -19.307 -12.649 24.220 1.00 65.44 232 ASN A O 1
ATOM 1767 N N . VAL A 1 233 ? -19.450 -11.052 25.784 1.00 70.31 233 VAL A N 1
ATOM 1768 C CA . VAL A 1 233 ? -18.011 -10.942 26.043 1.00 70.31 233 VAL A CA 1
ATOM 1769 C C . VAL A 1 233 ? -17.531 -11.995 27.039 1.00 70.31 233 VAL A C 1
ATOM 1771 O O . VAL A 1 233 ? -18.251 -12.405 27.950 1.00 70.31 233 VAL A O 1
ATOM 1774 N N . HIS A 1 234 ? -16.269 -12.405 26.903 1.00 77.44 234 HIS A N 1
ATOM 1775 C CA . HIS A 1 234 ? -15.654 -13.383 27.799 1.00 77.44 234 HIS A CA 1
ATOM 1776 C C . HIS A 1 234 ? -15.758 -12.940 29.281 1.00 77.44 234 HIS A C 1
ATOM 1778 O O . HIS A 1 234 ? -15.394 -11.800 29.593 1.00 77.44 234 HIS A O 1
ATOM 1784 N N . PRO A 1 235 ? -16.156 -13.811 30.235 1.00 78.69 235 PRO A N 1
ATOM 1785 C CA . PRO A 1 235 ? -16.426 -13.418 31.628 1.00 78.69 235 PRO A CA 1
ATOM 1786 C C . PRO A 1 235 ? -15.255 -12.720 32.330 1.00 78.69 235 PRO A C 1
ATOM 1788 O O . PRO A 1 235 ? -15.435 -11.780 33.107 1.00 78.69 235 PRO A O 1
ATOM 1791 N N . ARG A 1 236 ? -14.020 -13.141 32.025 1.00 79.19 236 ARG A N 1
ATOM 1792 C CA . ARG A 1 236 ? -12.811 -12.485 32.545 1.00 79.19 236 ARG A CA 1
ATOM 1793 C C . ARG A 1 236 ? -12.658 -11.060 32.014 1.00 79.19 236 ARG A C 1
ATOM 1795 O O . ARG A 1 236 ? -12.250 -10.195 32.781 1.00 79.19 236 ARG A O 1
ATOM 1802 N N . LEU A 1 237 ? -12.998 -10.810 30.748 1.00 78.38 237 LEU A N 1
ATOM 1803 C CA . LEU A 1 237 ? -12.962 -9.473 30.154 1.00 78.38 237 LEU A CA 1
ATOM 1804 C C . LEU A 1 237 ? -14.058 -8.591 30.760 1.00 78.38 237 LEU A C 1
ATOM 1806 O O . LEU A 1 237 ? -13.787 -7.461 31.162 1.00 78.38 237 LEU A O 1
ATOM 1810 N N . GLN A 1 238 ? -15.261 -9.147 30.931 1.00 77.19 238 GLN A N 1
ATOM 1811 C CA . GLN A 1 238 ? -16.367 -8.464 31.596 1.00 77.19 238 GLN A CA 1
ATOM 1812 C C . GLN A 1 238 ? -15.966 -7.980 32.995 1.00 77.19 238 GLN A C 1
ATOM 1814 O O . GLN A 1 238 ? -16.119 -6.802 33.313 1.00 77.19 238 GLN A O 1
ATOM 1819 N N . LYS A 1 239 ? -15.386 -8.866 33.814 1.00 75.69 239 LYS A N 1
ATOM 1820 C CA . LYS A 1 239 ? -15.003 -8.556 35.198 1.00 75.69 239 LYS A CA 1
ATOM 1821 C C . LYS A 1 239 ? -13.759 -7.674 35.306 1.00 75.69 239 LYS A C 1
ATOM 1823 O O . LYS A 1 239 ? -13.735 -6.713 36.067 1.00 75.69 239 LYS A O 1
ATOM 1828 N N . MET A 1 240 ? -12.691 -8.026 34.592 1.00 77.56 240 MET A N 1
ATOM 1829 C CA . MET A 1 240 ? -11.373 -7.416 34.803 1.00 77.56 240 MET A CA 1
ATOM 1830 C C . MET A 1 240 ? -11.160 -6.139 34.001 1.00 77.56 240 MET A C 1
ATOM 1832 O O . MET A 1 240 ? -10.278 -5.365 34.361 1.00 77.56 240 MET A O 1
ATOM 1836 N N . HIS A 1 241 ? -11.938 -5.928 32.941 1.00 74.94 241 HIS A N 1
ATOM 1837 C CA . HIS A 1 241 ? -11.732 -4.831 32.010 1.00 74.94 241 HIS A CA 1
ATOM 1838 C C . HIS A 1 241 ? -12.960 -3.925 31.924 1.00 74.94 241 HIS A C 1
ATOM 1840 O O . HIS A 1 241 ? -12.884 -2.761 32.307 1.00 74.94 241 HIS A O 1
ATOM 1846 N N . ILE A 1 242 ? -14.110 -4.462 31.507 1.00 76.38 242 ILE A N 1
ATOM 1847 C CA . ILE A 1 242 ? -15.321 -3.664 31.257 1.00 76.38 242 ILE A CA 1
ATOM 1848 C C . ILE A 1 242 ? -15.880 -3.090 32.564 1.00 76.38 242 ILE A C 1
ATOM 1850 O O . ILE A 1 242 ? -16.035 -1.878 32.679 1.00 76.38 242 ILE A O 1
ATOM 1854 N N . GLN A 1 243 ? -16.110 -3.924 33.585 1.00 73.75 243 GLN A N 1
ATOM 1855 C CA . GLN A 1 243 ? -16.644 -3.467 34.875 1.00 73.75 243 GLN A CA 1
ATOM 1856 C C . GLN A 1 243 ? -15.718 -2.471 35.573 1.00 73.75 243 GLN A C 1
ATOM 1858 O O . GLN A 1 243 ? -16.192 -1.444 36.049 1.00 73.75 243 GLN A O 1
ATOM 1863 N N . LYS A 1 244 ? -14.401 -2.721 35.585 1.00 73.62 244 LYS A N 1
ATOM 1864 C CA . LYS A 1 244 ? -13.430 -1.760 36.135 1.00 73.62 244 LYS A CA 1
ATOM 1865 C C . LYS A 1 244 ? -13.467 -0.432 35.386 1.00 73.62 244 LYS A C 1
ATOM 1867 O O . LYS A 1 244 ? -13.355 0.628 36.000 1.00 73.62 244 LYS A O 1
ATOM 1872 N N . ARG A 1 245 ? -13.644 -0.483 34.060 1.00 73.19 245 ARG A N 1
ATOM 1873 C CA . ARG A 1 245 ? -13.727 0.724 33.247 1.00 73.19 245 ARG A CA 1
ATOM 1874 C C . ARG A 1 245 ? -14.982 1.533 33.540 1.00 73.19 245 ARG A C 1
ATOM 1876 O O . ARG A 1 245 ? -14.853 2.734 33.750 1.00 73.19 245 ARG A O 1
ATOM 1883 N N . LEU A 1 246 ? -16.137 0.872 33.609 1.00 70.81 246 LEU A N 1
ATOM 1884 C CA . LEU A 1 246 ? -17.425 1.480 33.952 1.00 70.81 246 LEU A CA 1
ATOM 1885 C C . LEU A 1 246 ? -17.443 2.035 35.380 1.00 70.81 246 LEU A C 1
ATOM 1887 O O . LEU A 1 246 ? -17.939 3.135 35.591 1.00 70.81 246 LEU A O 1
ATOM 1891 N N . GLN A 1 247 ? -16.865 1.316 36.347 1.00 69.31 247 GLN A N 1
ATOM 1892 C CA . GLN A 1 247 ? -16.762 1.781 37.732 1.00 69.31 247 GLN A CA 1
ATOM 1893 C C . GLN A 1 247 ? -16.006 3.103 37.811 1.00 69.31 247 GLN A C 1
ATOM 1895 O O . GLN A 1 247 ? -16.549 4.066 38.335 1.00 69.31 247 GLN A O 1
ATOM 1900 N N . ALA A 1 248 ? -14.820 3.199 37.215 1.00 65.38 248 ALA A N 1
ATOM 1901 C CA . ALA A 1 248 ? -14.074 4.456 37.207 1.00 65.38 248 ALA A CA 1
ATOM 1902 C C . ALA A 1 248 ? -14.750 5.566 36.372 1.00 65.38 248 ALA A C 1
ATOM 1904 O O . ALA A 1 248 ? -14.594 6.735 36.693 1.00 65.38 248 ALA A O 1
ATOM 1905 N N . LEU A 1 249 ? -15.552 5.233 35.349 1.00 61.94 249 LEU A N 1
ATOM 1906 C CA . LEU A 1 249 ? -16.374 6.223 34.627 1.00 61.94 249 LEU A CA 1
ATOM 1907 C C . LEU A 1 249 ? -17.573 6.726 35.453 1.00 61.94 249 LEU A C 1
ATOM 1909 O O . LEU A 1 249 ? -18.023 7.850 35.256 1.00 61.94 249 LEU A O 1
ATOM 1913 N N . SER A 1 250 ? -18.096 5.911 36.375 1.00 58.91 250 SER A N 1
ATOM 1914 C CA . SER A 1 250 ? -19.215 6.280 37.256 1.00 58.91 250 SER A CA 1
ATOM 1915 C C . SER A 1 250 ? -18.812 7.215 38.401 1.00 58.91 250 SER A C 1
ATOM 1917 O O . SER A 1 250 ? -19.670 7.844 39.027 1.00 58.91 250 SER A O 1
ATOM 1919 N N . ILE A 1 251 ? -17.509 7.345 38.661 1.00 56.34 251 ILE A N 1
ATOM 1920 C CA . ILE A 1 251 ? -16.983 8.292 39.634 1.00 56.34 251 ILE A CA 1
ATOM 1921 C C . ILE A 1 251 ? -16.992 9.675 38.961 1.00 56.34 251 ILE A C 1
ATOM 1923 O O . ILE A 1 251 ? -16.104 10.023 38.194 1.00 56.34 251 ILE A O 1
ATOM 1927 N N . LYS A 1 252 ? -18.023 10.481 39.252 1.00 52.28 252 LYS A N 1
ATOM 1928 C CA . LYS A 1 252 ? -18.173 11.900 38.854 1.00 52.28 252 LYS A CA 1
ATOM 1929 C C . LYS A 1 252 ? -17.096 12.834 39.446 1.00 52.28 252 LYS A C 1
ATOM 1931 O O . LYS A 1 252 ? -17.368 14.002 39.719 1.00 52.28 252 LYS A O 1
ATOM 1936 N N . THR A 1 253 ? -15.894 12.357 39.737 1.00 47.66 253 THR A N 1
ATOM 1937 C CA . THR A 1 253 ? -14.853 13.209 40.305 1.00 47.66 253 THR A CA 1
ATOM 1938 C C . THR A 1 253 ? -14.050 13.825 39.174 1.00 47.66 253 THR A C 1
ATOM 1940 O O . THR A 1 253 ? -13.568 13.140 38.280 1.00 47.66 253 THR A O 1
ATOM 1943 N N . GLY A 1 254 ? -13.833 15.138 39.245 1.00 52.38 254 GLY A N 1
ATOM 1944 C CA . GLY A 1 254 ? -12.806 15.833 38.464 1.00 52.38 254 GLY A CA 1
ATOM 1945 C C . GLY A 1 254 ? -11.377 15.397 38.827 1.00 52.38 254 GLY A C 1
ATOM 1946 O O . GLY A 1 254 ? -10.457 16.204 38.752 1.00 52.38 254 GLY A O 1
ATOM 1947 N N . ASN A 1 255 ? -11.183 14.150 39.272 1.00 60.03 255 ASN A N 1
ATOM 1948 C CA . ASN A 1 255 ? -9.891 13.582 39.602 1.00 60.03 255 ASN A CA 1
ATOM 1949 C C . ASN A 1 255 ? -9.342 12.842 38.377 1.00 60.03 255 ASN A C 1
ATOM 1951 O O . ASN A 1 255 ? -9.515 11.636 38.212 1.00 60.03 255 ASN A O 1
ATOM 1955 N N . LEU A 1 256 ? -8.661 13.595 37.512 1.00 60.03 256 LEU A N 1
ATOM 1956 C CA . LEU A 1 256 ? -8.000 13.093 36.300 1.00 60.03 256 LEU A CA 1
ATOM 1957 C C . LEU A 1 256 ? -6.966 11.980 36.581 1.00 60.03 256 LEU A C 1
ATOM 1959 O O . LEU A 1 256 ? -6.569 11.276 35.656 1.00 60.03 256 LEU A O 1
ATOM 1963 N N . ALA A 1 257 ? -6.555 11.788 37.842 1.00 60.91 257 ALA A N 1
ATOM 1964 C CA . ALA A 1 257 ? -5.574 10.785 38.259 1.00 60.91 257 ALA A CA 1
ATOM 1965 C C . ALA A 1 257 ? -6.020 9.320 38.051 1.00 60.91 257 ALA A C 1
ATOM 1967 O O . ALA A 1 257 ? -5.182 8.423 38.110 1.00 60.91 257 ALA A O 1
ATOM 1968 N N . GLU A 1 258 ? -7.308 9.057 37.798 1.00 69.31 258 GLU A N 1
ATOM 1969 C CA . GLU A 1 258 ? -7.840 7.697 37.595 1.00 69.31 258 GLU A CA 1
ATOM 1970 C C . GLU A 1 258 ? -8.005 7.297 36.113 1.00 69.31 258 GLU A C 1
ATOM 1972 O O . GLU A 1 258 ? -8.473 6.193 35.804 1.00 69.31 258 GLU A O 1
ATOM 1977 N N . ILE A 1 259 ? -7.627 8.166 35.168 1.00 72.69 259 ILE A N 1
ATOM 1978 C CA . ILE A 1 259 ? -7.690 7.883 33.728 1.00 72.69 259 ILE A CA 1
ATOM 1979 C C . ILE A 1 259 ? -6.363 7.269 33.266 1.00 72.69 259 ILE A C 1
ATOM 1981 O O . ILE A 1 259 ? -5.335 7.938 33.208 1.00 72.69 259 ILE A O 1
ATOM 1985 N N . ASP A 1 260 ? -6.388 5.979 32.919 1.00 81.44 260 ASP A N 1
ATOM 1986 C CA . ASP A 1 260 ? -5.235 5.298 32.325 1.00 81.44 260 ASP A CA 1
ATOM 1987 C C . ASP A 1 260 ? -5.069 5.618 30.826 1.00 81.44 260 ASP A C 1
ATOM 1989 O O . ASP A 1 260 ? -5.979 6.121 30.164 1.00 81.44 260 ASP A O 1
ATOM 1993 N N . TYR A 1 261 ? -3.902 5.278 30.269 1.00 87.50 261 TYR A N 1
ATOM 1994 C CA . TYR A 1 261 ? -3.559 5.556 28.869 1.00 87.50 261 TYR A CA 1
ATOM 1995 C C . TYR A 1 261 ? -4.583 4.993 27.871 1.00 87.50 261 TYR A C 1
ATOM 1997 O O . TYR A 1 261 ? -4.934 5.648 26.894 1.00 87.50 261 TYR A O 1
ATOM 2005 N N . SER A 1 262 ? -5.079 3.778 28.117 1.00 84.75 262 SER A N 1
ATOM 2006 C CA . SER A 1 262 ? -6.024 3.105 27.222 1.00 84.75 262 SER A CA 1
ATOM 2007 C C . SER A 1 262 ? -7.411 3.744 27.249 1.00 84.75 262 SER A C 1
ATOM 2009 O O . SER A 1 262 ? -8.105 3.765 26.234 1.00 84.75 262 SER A O 1
ATOM 2011 N N . ARG A 1 263 ? -7.805 4.304 28.400 1.00 81.62 263 ARG A N 1
ATOM 2012 C CA . ARG A 1 263 ? -9.008 5.118 28.519 1.00 81.62 263 ARG A CA 1
ATOM 2013 C C . ARG A 1 263 ? -8.820 6.435 27.776 1.00 81.62 263 ARG A C 1
ATOM 2015 O O . ARG A 1 263 ? -9.676 6.754 26.966 1.00 81.62 263 ARG A O 1
ATOM 2022 N N . THR A 1 264 ? -7.715 7.152 27.980 1.00 84.19 264 THR A N 1
ATOM 2023 C CA . THR A 1 264 ? -7.441 8.402 27.248 1.00 84.19 264 THR A CA 1
ATOM 2024 C C . THR A 1 264 ? -7.444 8.189 25.734 1.00 84.19 264 THR A C 1
ATOM 2026 O O . THR A 1 264 ? -8.039 8.980 25.014 1.00 84.19 264 THR A O 1
ATOM 2029 N N . GLU A 1 265 ? -6.855 7.092 25.248 1.00 89.88 265 GLU A N 1
ATOM 2030 C CA . GLU A 1 265 ? -6.882 6.717 23.828 1.00 89.88 265 GLU A CA 1
ATOM 2031 C C . GLU A 1 265 ? -8.316 6.504 23.317 1.00 89.88 265 GLU A C 1
ATOM 2033 O O . GLU A 1 265 ? -8.686 7.052 22.283 1.00 89.88 265 GLU A O 1
ATOM 2038 N N . ALA A 1 266 ? -9.146 5.755 24.052 1.00 84.62 266 ALA A N 1
ATOM 2039 C CA . ALA A 1 266 ? -10.539 5.527 23.670 1.00 84.62 266 ALA A CA 1
ATOM 2040 C C . ALA A 1 266 ? -11.375 6.818 23.687 1.00 84.62 266 ALA A C 1
ATOM 2042 O O . ALA A 1 266 ? -12.227 6.993 22.819 1.00 84.62 266 ALA A O 1
ATOM 2043 N N . LEU A 1 267 ? -11.123 7.716 24.646 1.00 81.50 267 LEU A N 1
ATOM 2044 C CA . LEU A 1 267 ? -11.775 9.024 24.724 1.00 81.50 267 LEU A CA 1
ATOM 2045 C C . LEU A 1 267 ? -11.377 9.900 23.531 1.00 81.50 267 LEU A C 1
ATOM 2047 O O . LEU A 1 267 ? -12.256 10.413 22.852 1.00 81.50 267 LEU A O 1
ATOM 2051 N N . ALA A 1 268 ? -10.079 9.994 23.228 1.00 87.38 268 ALA A N 1
ATOM 2052 C CA . ALA A 1 268 ? -9.578 10.739 22.075 1.00 87.38 268 ALA A CA 1
ATOM 2053 C C . ALA A 1 268 ? -10.117 10.177 20.751 1.00 87.38 268 ALA A C 1
ATOM 2055 O O . ALA A 1 268 ? -10.486 10.932 19.858 1.00 87.38 268 ALA A O 1
ATOM 2056 N N . PHE A 1 269 ? -10.201 8.849 20.614 1.00 89.56 269 PHE A N 1
ATOM 2057 C CA . PHE A 1 269 ? -10.823 8.247 19.438 1.00 89.56 269 PHE A CA 1
ATOM 2058 C C . PHE A 1 269 ? -12.305 8.595 19.362 1.00 89.56 269 PHE A C 1
ATOM 2060 O O . PHE A 1 269 ? -12.770 8.997 18.305 1.00 89.56 269 PHE A O 1
ATOM 2067 N N . GLY A 1 270 ? -13.036 8.471 20.472 1.00 83.44 270 GLY A N 1
ATOM 2068 C CA . GLY A 1 270 ? -14.449 8.831 20.541 1.00 83.44 270 GLY A CA 1
ATOM 2069 C C . GLY A 1 270 ? -14.699 10.253 20.050 1.00 83.44 270 GLY A C 1
ATOM 2070 O O . GLY A 1 270 ? -15.525 10.442 19.170 1.00 83.44 270 GLY A O 1
ATOM 2071 N N . THR A 1 271 ? -13.934 11.229 20.536 1.00 83.44 271 THR A N 1
ATOM 2072 C CA . THR A 1 271 ? -14.123 12.644 20.185 1.00 83.44 271 THR A CA 1
ATOM 2073 C C . THR A 1 271 ? -13.813 12.930 18.720 1.00 83.44 271 THR A C 1
ATOM 2075 O O . THR A 1 271 ? -14.599 13.585 18.050 1.00 83.44 271 THR A O 1
ATOM 2078 N N . ILE A 1 272 ? -12.724 12.366 18.189 1.00 86.38 272 ILE A N 1
ATOM 2079 C CA . ILE A 1 272 ? -12.365 12.488 16.766 1.00 86.38 272 ILE A CA 1
ATOM 2080 C C . ILE A 1 272 ? -13.474 11.893 15.876 1.00 86.38 272 ILE A C 1
ATOM 2082 O O . ILE A 1 272 ? -13.844 12.482 14.861 1.00 86.38 272 ILE A O 1
ATOM 2086 N N . LEU A 1 273 ? -14.048 10.751 16.274 1.00 85.19 273 LEU A N 1
ATOM 2087 C CA . LEU A 1 273 ? -15.168 10.127 15.561 1.00 85.19 273 LEU A CA 1
ATOM 2088 C C . LEU A 1 273 ? -16.455 10.959 15.671 1.00 85.19 273 LEU A C 1
ATOM 2090 O O . LEU A 1 273 ? -17.219 11.027 14.709 1.00 85.19 273 LEU A O 1
ATOM 2094 N N . GLU A 1 274 ? -16.719 11.586 16.820 1.00 80.38 274 GLU A N 1
ATOM 2095 C CA . GLU A 1 274 ? -17.851 12.506 16.991 1.00 80.38 274 GLU A CA 1
ATOM 2096 C C . GLU A 1 274 ? -17.728 13.744 16.101 1.00 80.38 274 GLU A C 1
ATOM 2098 O O . GLU A 1 274 ? -18.732 14.175 15.534 1.00 80.38 274 GLU A O 1
ATOM 2103 N N . ASP A 1 275 ? -16.508 14.250 15.918 1.00 83.06 275 ASP A N 1
ATOM 2104 C CA . ASP A 1 275 ? -16.196 15.377 15.035 1.00 83.06 275 ASP A CA 1
ATOM 2105 C C . ASP A 1 275 ? -16.290 15.013 13.536 1.00 83.06 275 ASP A C 1
ATOM 2107 O O . ASP A 1 275 ? -16.117 15.870 12.670 1.00 83.06 275 ASP A O 1
ATOM 2111 N N . GLY A 1 276 ? -16.591 13.752 13.207 1.00 83.44 276 GLY A N 1
ATOM 2112 C CA . GLY A 1 276 ? -16.775 13.291 11.829 1.00 83.44 276 GLY A CA 1
ATOM 2113 C C . GLY A 1 276 ? -15.500 12.775 11.157 1.00 83.44 276 GLY A C 1
ATOM 2114 O O . GLY A 1 276 ? -15.502 12.553 9.945 1.00 83.44 276 GLY A O 1
ATOM 2115 N N . TYR A 1 277 ? -14.412 12.582 11.909 1.00 84.94 277 TYR A N 1
ATOM 2116 C CA . TYR A 1 277 ? -13.134 12.123 11.368 1.00 84.94 277 TYR A CA 1
ATOM 2117 C C . TYR A 1 277 ? -12.963 10.618 11.514 1.00 84.94 277 TYR A C 1
ATOM 2119 O O . TYR A 1 277 ? -13.173 10.029 12.574 1.00 84.94 277 TYR A O 1
ATOM 2127 N N . ASP A 1 278 ? -12.506 10.000 10.435 1.00 85.50 278 ASP A N 1
ATOM 2128 C CA . ASP A 1 278 ? -12.152 8.593 10.421 1.00 85.50 278 ASP A CA 1
ATOM 2129 C C . ASP A 1 278 ? -10.850 8.315 11.171 1.00 85.50 278 ASP A C 1
ATOM 2131 O O . ASP A 1 278 ? -9.867 9.053 11.074 1.00 85.50 278 ASP A O 1
ATOM 2135 N N . ILE A 1 279 ? -10.798 7.161 11.827 1.00 89.75 279 ILE A N 1
ATOM 2136 C CA . ILE A 1 279 ? -9.586 6.651 12.461 1.00 89.75 279 ILE A CA 1
ATOM 2137 C C . ILE A 1 279 ? -9.301 5.265 11.918 1.00 89.75 279 ILE A C 1
ATOM 2139 O O . ILE A 1 279 ? -10.129 4.365 12.015 1.00 89.75 279 ILE A O 1
ATOM 2143 N N . ARG A 1 280 ? -8.080 5.045 11.431 1.00 91.06 280 ARG A N 1
ATOM 2144 C CA . ARG A 1 280 ? -7.578 3.706 11.117 1.00 91.06 280 ARG A CA 1
ATOM 2145 C C . ARG A 1 280 ? -6.425 3.340 12.042 1.00 91.06 280 ARG A C 1
ATOM 2147 O O . ARG A 1 280 ? -5.317 3.859 11.909 1.00 91.06 280 ARG A O 1
ATOM 2154 N N . LEU A 1 281 ? -6.651 2.376 12.930 1.00 94.00 281 LEU A N 1
ATOM 2155 C CA . LEU A 1 281 ? -5.613 1.784 13.769 1.00 94.00 281 LEU A CA 1
ATOM 2156 C C . LEU A 1 281 ? -5.192 0.435 13.183 1.00 94.00 281 LEU A C 1
ATOM 2158 O O . LEU A 1 281 ? -5.928 -0.544 13.245 1.00 94.00 281 LEU A O 1
ATOM 2162 N N . SER A 1 282 ? -3.983 0.382 12.622 1.00 93.25 282 SER A N 1
ATOM 2163 C CA . SER A 1 282 ? -3.443 -0.824 11.988 1.00 93.25 282 SER A CA 1
ATOM 2164 C C . SER A 1 282 ? -2.115 -1.257 12.600 1.00 93.25 282 SER A C 1
ATOM 2166 O O . SER A 1 282 ? -1.188 -0.443 12.726 1.00 93.25 282 SER A O 1
ATOM 2168 N N . GLY A 1 283 ? -2.037 -2.546 12.933 1.00 94.00 283 GLY A N 1
ATOM 2169 C CA . GLY A 1 283 ? -0.862 -3.228 13.469 1.00 94.00 283 GLY A CA 1
ATOM 2170 C C . GLY A 1 283 ? -1.195 -4.628 13.989 1.00 94.00 283 GLY A C 1
ATOM 2171 O O . GLY A 1 283 ? -2.366 -5.008 14.062 1.00 94.00 283 GLY A O 1
ATOM 2172 N N . GLN A 1 284 ? -0.161 -5.383 14.357 1.00 94.94 284 GLN A N 1
ATOM 2173 C CA . GLN A 1 284 ? -0.298 -6.718 14.946 1.00 94.94 284 GLN A CA 1
ATOM 2174 C C . GLN A 1 284 ? -1.042 -6.604 16.279 1.00 94.94 284 GLN A C 1
ATOM 2176 O O . GLN A 1 284 ? -0.688 -5.768 17.112 1.00 94.94 284 GLN A O 1
ATOM 2181 N N . ASP A 1 285 ? -2.113 -7.386 16.422 1.00 91.69 285 ASP A N 1
ATOM 2182 C CA . ASP A 1 285 ? -2.977 -7.416 17.611 1.00 91.69 285 ASP A CA 1
ATOM 2183 C C . ASP A 1 285 ? -3.494 -6.034 18.046 1.00 91.69 285 ASP A C 1
ATOM 2185 O O . ASP A 1 285 ? -3.744 -5.777 19.225 1.00 91.69 285 ASP A O 1
ATOM 2189 N N . SER A 1 286 ? -3.659 -5.109 17.096 1.00 92.50 286 SER A N 1
ATOM 2190 C CA . SER A 1 286 ? -4.030 -3.725 17.390 1.00 92.50 286 SER A CA 1
ATOM 2191 C C . SER A 1 286 ? -5.408 -3.593 18.045 1.00 92.50 286 SER A C 1
ATOM 2193 O O . SER A 1 286 ? -5.591 -2.694 18.866 1.00 92.50 286 SER A O 1
ATOM 2195 N N . GLY A 1 287 ? -6.348 -4.503 17.770 1.00 87.38 287 GLY A N 1
ATOM 2196 C CA . GLY A 1 287 ? -7.691 -4.457 18.353 1.00 87.38 287 GLY A CA 1
ATOM 2197 C C . GLY A 1 287 ? -7.748 -4.784 19.840 1.00 87.38 287 GLY A C 1
ATOM 2198 O O . GLY A 1 287 ? -8.386 -4.059 20.605 1.00 87.38 287 GLY A O 1
ATOM 2199 N N . GLN A 1 288 ? -7.044 -5.831 20.271 1.00 87.69 288 GLN A N 1
ATOM 2200 C CA . GLN A 1 288 ? -6.902 -6.157 21.692 1.00 87.69 288 GLN A CA 1
ATOM 2201 C C . GLN A 1 288 ? -5.882 -5.228 22.370 1.00 87.69 288 GLN A C 1
ATOM 2203 O O . GLN A 1 288 ? -6.083 -4.793 23.508 1.00 87.69 288 GLN A O 1
ATOM 2208 N N . GLY A 1 289 ? -4.821 -4.883 21.640 1.00 90.75 289 GLY A N 1
ATOM 2209 C CA . GLY A 1 289 ? -3.587 -4.317 22.159 1.00 90.75 289 GLY A CA 1
ATOM 2210 C C . GLY A 1 289 ? -2.658 -5.422 22.663 1.00 90.75 289 GLY A C 1
ATOM 2211 O O . GLY A 1 289 ? -3.091 -6.321 23.378 1.00 90.75 289 GLY A O 1
ATOM 2212 N N . THR A 1 290 ? -1.368 -5.330 22.333 1.00 91.00 290 THR A N 1
ATOM 2213 C CA . THR A 1 290 ? -0.329 -6.307 22.716 1.00 91.00 290 THR A CA 1
ATOM 2214 C C . THR A 1 290 ? -0.282 -6.604 24.219 1.00 91.00 290 THR A C 1
ATOM 2216 O O . THR A 1 290 ? 0.065 -7.708 24.622 1.00 91.00 290 THR A O 1
ATOM 2219 N N . PHE A 1 291 ? -0.660 -5.641 25.060 1.00 91.56 291 PHE A N 1
ATOM 2220 C CA . PHE A 1 291 ? -0.680 -5.773 26.518 1.00 91.56 291 PHE A CA 1
ATOM 2221 C C . PHE A 1 291 ? -2.090 -6.046 27.063 1.00 91.56 291 PHE A C 1
ATOM 2223 O O . PHE A 1 291 ? -2.351 -5.825 28.243 1.00 91.56 291 PHE A O 1
ATOM 2230 N N . SER A 1 292 ? -3.018 -6.494 26.208 1.00 86.69 292 SER A N 1
ATOM 2231 C CA . SER A 1 292 ? -4.441 -6.672 26.523 1.00 86.69 292 SER A CA 1
ATOM 2232 C C . SER A 1 292 ? -5.071 -5.428 27.160 1.00 86.69 292 SER A C 1
ATOM 2234 O O . SER A 1 292 ? -5.894 -5.519 28.071 1.00 86.69 292 SER A O 1
ATOM 2236 N N . GLN A 1 293 ? -4.637 -4.249 26.720 1.00 86.69 293 GLN A N 1
ATOM 2237 C CA . GLN A 1 293 ? -5.002 -2.984 27.339 1.00 86.69 293 GLN A CA 1
ATOM 2238 C C . GLN A 1 293 ? -6.120 -2.253 26.601 1.00 86.69 293 GLN A C 1
ATOM 2240 O O . GLN A 1 293 ? -6.794 -1.442 27.215 1.00 86.69 293 GLN A O 1
ATOM 2245 N N . ARG A 1 294 ? -6.330 -2.489 25.300 1.00 90.38 294 ARG A N 1
ATOM 2246 C CA . ARG A 1 294 ? -7.196 -1.634 24.472 1.00 90.38 294 ARG A CA 1
ATOM 2247 C C . ARG A 1 294 ? -8.623 -2.157 24.383 1.00 90.38 294 ARG A C 1
ATOM 2249 O O . ARG A 1 294 ? -9.548 -1.460 24.800 1.00 90.38 294 ARG A O 1
ATOM 2256 N N . HIS A 1 295 ? -8.773 -3.370 23.851 1.00 86.00 295 HIS A N 1
ATOM 2257 C CA . HIS A 1 295 ? -10.062 -4.002 23.542 1.00 86.00 295 HIS A CA 1
ATOM 2258 C C . HIS A 1 295 ? -11.008 -3.113 22.711 1.00 86.00 295 HIS A C 1
ATOM 2260 O O . HIS A 1 295 ? -12.213 -3.071 22.953 1.00 86.00 295 HIS A O 1
ATOM 2266 N N . ALA A 1 296 ? -10.461 -2.409 21.712 1.00 84.88 296 ALA A N 1
ATOM 2267 C CA . ALA A 1 296 ? -11.242 -1.614 20.759 1.00 84.88 296 ALA A CA 1
ATOM 2268 C C . ALA A 1 296 ? -12.092 -2.503 19.838 1.00 84.88 296 ALA A C 1
ATOM 2270 O O . ALA A 1 296 ? -13.147 -2.079 19.381 1.00 84.88 296 ALA A O 1
ATOM 2271 N N . LEU A 1 297 ? -11.642 -3.741 19.612 1.00 80.31 297 LEU A N 1
ATOM 2272 C CA . LEU A 1 297 ? -12.383 -4.804 18.940 1.00 80.31 297 LEU A CA 1
ATOM 2273 C C . LEU A 1 297 ? -12.762 -5.871 19.971 1.00 80.31 297 LEU A C 1
ATOM 2275 O O . LEU A 1 297 ? -11.889 -6.415 20.649 1.00 80.31 297 LEU A O 1
ATOM 2279 N N . SER A 1 298 ? -14.055 -6.165 20.089 1.00 74.38 298 SER A N 1
ATOM 2280 C CA . SER A 1 298 ? -14.579 -7.199 20.986 1.00 74.38 298 SER A CA 1
ATOM 2281 C C . SER A 1 298 ? -15.186 -8.347 20.188 1.00 74.38 298 SER A C 1
ATOM 2283 O O . SER A 1 298 ? -15.998 -8.116 19.298 1.00 74.38 298 SER A O 1
ATOM 2285 N N . THR A 1 299 ? -14.812 -9.581 20.518 1.00 71.31 299 THR A N 1
ATOM 2286 C CA . THR A 1 299 ? -15.291 -10.794 19.839 1.00 71.31 299 THR A CA 1
ATOM 2287 C C . THR A 1 299 ? -16.438 -11.432 20.615 1.00 71.31 299 THR A C 1
ATOM 2289 O O . THR A 1 299 ? -16.334 -11.621 21.831 1.00 71.31 299 THR A O 1
ATOM 2292 N N . ASP A 1 300 ? -17.511 -11.790 19.913 1.00 70.25 300 ASP A N 1
ATOM 2293 C CA . ASP A 1 300 ? -18.616 -12.574 20.465 1.00 70.25 300 ASP A CA 1
ATOM 2294 C C . ASP A 1 300 ? -18.126 -13.994 20.789 1.00 70.25 300 ASP A C 1
ATOM 2296 O O . ASP A 1 300 ? -17.477 -14.642 19.972 1.00 70.25 300 ASP A O 1
ATOM 2300 N N . GLN A 1 301 ? -18.386 -14.471 22.006 1.00 74.44 301 GLN A N 1
ATOM 2301 C CA . GLN A 1 301 ? -17.985 -15.820 22.424 1.00 74.44 301 GLN A CA 1
ATOM 2302 C C . GLN A 1 301 ? -18.957 -16.913 21.964 1.00 74.44 301 GLN A C 1
ATOM 2304 O O . GLN A 1 301 ? -18.640 -18.093 22.082 1.00 74.44 301 GLN A O 1
ATOM 2309 N N . VAL A 1 302 ? -20.143 -16.535 21.486 1.00 70.75 302 VAL A N 1
ATOM 2310 C CA . VAL A 1 302 ? -21.201 -17.457 21.056 1.00 70.75 302 VAL A CA 1
ATOM 2311 C C . VAL A 1 302 ? -21.289 -17.504 19.535 1.00 70.75 302 VAL A C 1
ATOM 2313 O O . VAL A 1 302 ? -21.465 -18.578 18.965 1.00 70.75 302 VAL A O 1
ATOM 2316 N N . VAL A 1 303 ? -21.162 -16.352 18.872 1.00 67.38 303 VAL A N 1
ATOM 2317 C CA . VAL A 1 303 ? -21.209 -16.256 17.407 1.00 67.38 303 VAL A CA 1
ATOM 2318 C C . VAL A 1 303 ? -19.792 -16.170 16.849 1.00 67.38 303 VAL A C 1
ATOM 2320 O O . VAL A 1 303 ? -19.141 -15.130 16.938 1.00 67.38 303 VAL A O 1
ATOM 2323 N N . GLU A 1 304 ? -19.320 -17.260 16.248 1.00 67.44 304 GLU A N 1
ATOM 2324 C CA . GLU A 1 304 ? -17.987 -17.324 15.646 1.00 67.44 304 GLU A CA 1
ATOM 2325 C C . GLU A 1 304 ? -17.785 -16.226 14.589 1.00 67.44 304 GLU A C 1
ATOM 2327 O O . GLU A 1 304 ? -18.673 -15.922 13.793 1.00 67.44 304 GLU A O 1
ATOM 2332 N N . GLY A 1 305 ? -16.612 -15.588 14.610 1.00 65.06 305 GLY A N 1
ATOM 2333 C CA . GLY A 1 305 ? -16.245 -14.529 13.667 1.00 65.06 305 GLY A CA 1
ATOM 2334 C C . GLY A 1 305 ? -16.946 -13.184 13.886 1.00 65.06 305 GLY A C 1
ATOM 2335 O O . GLY A 1 305 ? -16.527 -12.186 13.301 1.00 65.06 305 GLY A O 1
ATOM 2336 N N . ARG A 1 306 ? -17.964 -13.100 14.755 1.00 67.75 306 ARG A N 1
ATOM 2337 C CA . ARG A 1 306 ? -18.638 -11.832 15.039 1.00 67.75 306 ARG A CA 1
ATOM 2338 C C . ARG A 1 306 ? -17.766 -10.957 15.930 1.00 67.75 306 ARG A C 1
ATOM 2340 O O . ARG A 1 306 ? -17.462 -11.292 17.075 1.00 67.75 306 ARG A O 1
ATOM 2347 N N . THR A 1 307 ? -17.428 -9.782 15.417 1.00 71.12 307 THR A N 1
ATOM 2348 C CA . THR A 1 307 ? -16.712 -8.748 16.164 1.00 71.12 307 THR A CA 1
ATOM 2349 C C . THR A 1 307 ? -17.496 -7.448 16.200 1.00 71.12 307 THR A C 1
ATOM 2351 O O . THR A 1 307 ? -18.180 -7.103 15.240 1.00 71.12 307 THR A O 1
ATOM 2354 N N . ILE A 1 308 ? -17.366 -6.707 17.295 1.00 70.50 308 ILE A N 1
ATOM 2355 C CA . ILE A 1 308 ? -17.981 -5.395 17.487 1.00 70.50 308 ILE A CA 1
ATOM 2356 C C . ILE A 1 308 ? -16.896 -4.367 17.787 1.00 70.50 308 ILE A C 1
ATOM 2358 O O . ILE A 1 308 ? -15.955 -4.635 18.538 1.00 70.50 308 ILE A O 1
ATOM 2362 N N . LEU A 1 309 ? -17.072 -3.181 17.209 1.00 78.88 309 LEU A N 1
ATOM 2363 C CA . LEU A 1 309 ? -16.318 -1.971 17.506 1.00 78.88 309 LEU A CA 1
ATOM 2364 C C . LEU A 1 309 ? -17.220 -1.046 18.326 1.00 78.88 309 LEU A C 1
ATOM 2366 O O . LEU A 1 309 ? -18.069 -0.375 17.734 1.00 78.88 309 LEU A O 1
ATOM 2370 N N . PRO A 1 310 ? -17.088 -1.012 19.668 1.00 77.19 310 PRO A N 1
ATOM 2371 C CA . PRO A 1 310 ? -17.994 -0.244 20.512 1.00 77.19 310 PRO A CA 1
ATOM 2372 C C . PRO A 1 310 ? -18.078 1.220 20.086 1.00 77.19 310 PRO A C 1
ATOM 2374 O O . PRO A 1 310 ? -19.182 1.717 19.923 1.00 77.19 310 PRO A O 1
ATOM 2377 N N . LEU A 1 311 ? -16.943 1.873 19.799 1.00 79.56 311 LEU A N 1
ATOM 2378 C CA . LEU A 1 311 ? -16.902 3.291 19.417 1.00 79.56 311 LEU A CA 1
ATOM 2379 C C . LEU A 1 311 ? -17.709 3.614 18.146 1.00 79.56 311 LEU A C 1
ATOM 2381 O O . LEU A 1 311 ? -18.356 4.656 18.112 1.00 79.56 311 LEU A O 1
ATOM 2385 N N . ASN A 1 312 ? -17.777 2.707 17.163 1.00 78.56 312 ASN A N 1
ATOM 2386 C CA . ASN A 1 312 ? -18.605 2.913 15.962 1.00 78.56 312 ASN A CA 1
ATOM 2387 C C . ASN A 1 312 ? -20.103 2.868 16.271 1.00 78.56 312 ASN A C 1
ATOM 2389 O O . ASN A 1 312 ? -20.889 3.553 15.626 1.00 78.56 312 ASN A O 1
ATOM 2393 N N . GLN A 1 313 ? -20.522 2.075 17.262 1.00 71.06 313 GLN A N 1
ATOM 2394 C CA . GLN A 1 313 ? -21.924 2.046 17.688 1.00 71.06 313 GLN A CA 1
ATOM 2395 C C . GLN A 1 313 ? -22.330 3.335 18.413 1.00 71.06 313 GLN A C 1
ATOM 2397 O O . GLN A 1 313 ? -23.511 3.676 18.443 1.00 71.06 313 GLN A O 1
ATOM 2402 N N . LEU A 1 314 ? -21.367 4.034 19.022 1.00 65.75 314 LEU A N 1
ATOM 2403 C CA . LEU A 1 314 ? -21.622 5.279 19.750 1.00 65.75 314 LEU A CA 1
ATOM 2404 C C . LEU A 1 314 ? -21.684 6.449 18.793 1.00 65.75 314 LEU A C 1
ATOM 2406 O O . LEU A 1 314 ? -22.652 7.205 18.835 1.00 65.75 314 LEU A O 1
ATOM 2410 N N . SER A 1 315 ? -20.688 6.549 17.909 1.00 66.19 315 SER A N 1
ATOM 2411 C CA . SER A 1 315 ? -20.635 7.607 16.911 1.00 66.19 315 SER A CA 1
ATOM 2412 C C . SER A 1 315 ? -21.864 7.543 16.000 1.00 66.19 315 SER A C 1
ATOM 2414 O O . SER A 1 315 ? -22.447 8.582 15.720 1.00 66.19 315 SER A O 1
ATOM 2416 N N . ALA A 1 316 ? -22.375 6.349 15.668 1.00 62.91 316 ALA A N 1
ATOM 2417 C CA . ALA A 1 316 ? -23.611 6.150 14.895 1.00 62.91 316 ALA A CA 1
ATOM 2418 C C . ALA A 1 316 ? -24.860 6.906 1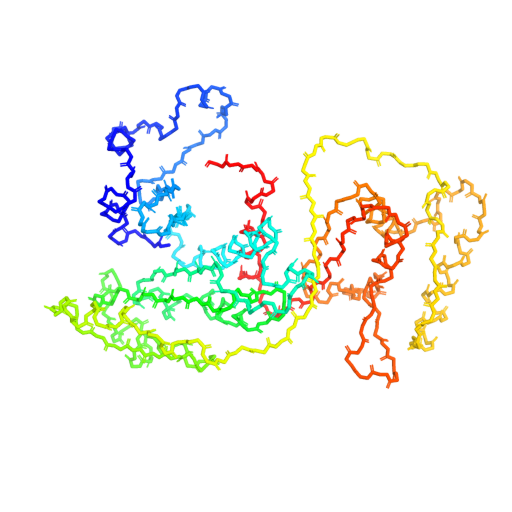5.410 1.00 62.91 316 ALA A C 1
ATOM 2420 O O . ALA A 1 316 ? -25.835 7.031 14.672 1.00 62.91 316 ALA A O 1
ATOM 2421 N N . LYS A 1 317 ? -24.862 7.409 16.653 1.00 65.06 317 LYS A N 1
ATOM 2422 C CA . LYS A 1 317 ? -25.940 8.259 17.195 1.00 65.06 317 LYS A CA 1
ATOM 2423 C C . LYS A 1 317 ? -25.889 9.711 16.697 1.00 65.06 317 LYS A C 1
ATOM 2425 O O . LYS A 1 317 ? -26.876 10.428 16.847 1.00 65.06 317 LYS A O 1
ATOM 2430 N N . ASN A 1 318 ? -24.774 10.135 16.107 1.00 66.62 318 ASN A N 1
ATOM 2431 C CA . ASN A 1 318 ? -24.583 11.459 15.521 1.00 66.62 318 ASN A CA 1
ATOM 2432 C C . ASN A 1 318 ? -25.008 11.483 14.048 1.00 66.62 318 ASN A C 1
ATOM 2434 O O . ASN A 1 318 ? -25.065 10.455 13.379 1.00 66.62 318 ASN A O 1
ATOM 2438 N N . SER A 1 319 ? -25.304 12.674 13.521 1.00 66.81 319 SE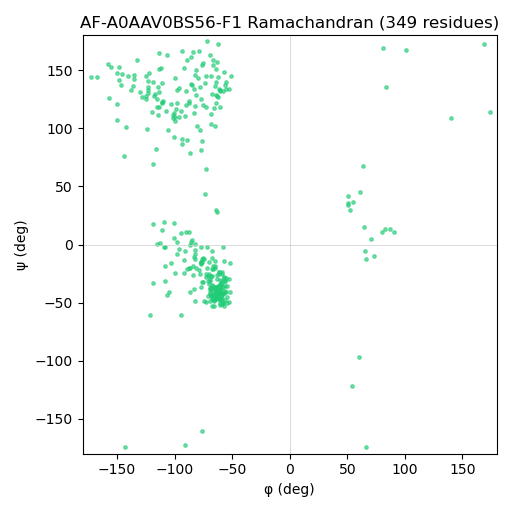R A N 1
ATOM 2439 C CA . SER A 1 319 ? -25.813 12.826 12.150 1.00 66.81 319 SER A CA 1
ATOM 2440 C C . SER A 1 319 ? -24.753 12.593 11.061 1.00 66.81 319 SER A C 1
ATOM 2442 O O . SER A 1 319 ? -25.121 12.231 9.947 1.00 66.81 319 SER A O 1
ATOM 2444 N N . GLN A 1 320 ? -23.462 12.792 11.365 1.00 70.50 320 GLN A N 1
ATOM 2445 C CA . GLN A 1 320 ? -22.326 12.488 10.476 1.00 70.50 320 GLN A CA 1
ATOM 2446 C C . GLN A 1 320 ? -21.116 11.975 11.272 1.00 70.50 320 GLN A C 1
ATOM 2448 O O . GLN A 1 320 ? -20.175 12.726 11.511 1.00 70.50 320 GLN A O 1
ATOM 2453 N N . PRO A 1 321 ? -21.136 10.719 11.733 1.00 75.75 321 PRO A N 1
ATOM 2454 C CA . PRO A 1 321 ? -20.024 10.184 12.496 1.00 75.75 321 PRO A CA 1
ATOM 2455 C C . PRO A 1 321 ? -18.861 9.758 11.614 1.00 75.75 321 PRO A C 1
ATOM 2457 O O . PRO A 1 321 ? -19.059 9.160 10.555 1.00 75.75 321 PRO A O 1
ATOM 2460 N N . GLY A 1 322 ? -17.653 9.983 12.120 1.00 80.75 322 GLY A N 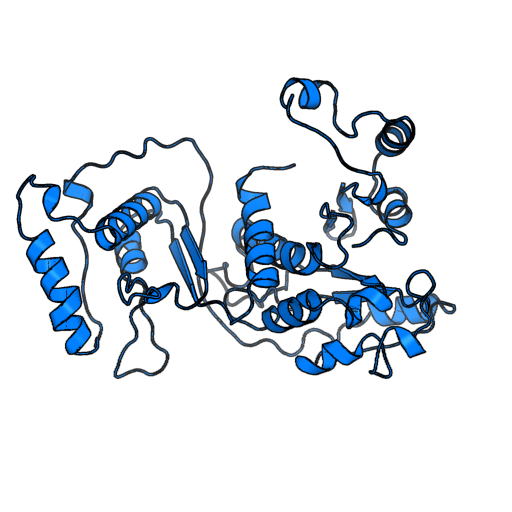1
ATOM 2461 C CA . GLY A 1 322 ? -16.462 9.296 11.653 1.00 80.75 322 GLY A CA 1
ATOM 2462 C C . GLY A 1 322 ? -16.538 7.814 12.009 1.00 80.75 322 GLY A C 1
ATOM 2463 O O . GLY A 1 322 ? -17.270 7.400 12.922 1.00 80.75 322 GLY A O 1
ATOM 2464 N N . ASN A 1 323 ? -15.776 6.995 11.291 1.00 83.56 323 ASN A N 1
ATOM 2465 C CA . ASN A 1 323 ? -15.720 5.563 11.554 1.00 83.56 323 ASN A CA 1
ATOM 2466 C C . ASN A 1 323 ? -14.329 5.140 12.061 1.00 83.56 323 ASN A C 1
ATOM 2468 O O . ASN A 1 323 ? -13.302 5.754 11.783 1.00 83.56 323 ASN A O 1
ATOM 2472 N N . LEU A 1 324 ? -14.294 4.087 12.867 1.00 88.19 324 LEU A N 1
ATOM 2473 C CA . LEU A 1 324 ? -13.080 3.457 13.365 1.00 88.19 324 LEU A CA 1
ATOM 2474 C C . LEU A 1 324 ? -12.828 2.171 12.581 1.00 88.19 324 LEU A C 1
ATOM 2476 O O . LEU A 1 324 ? -13.639 1.247 12.611 1.00 88.19 324 LEU A O 1
ATOM 2480 N N . GLU A 1 325 ? -11.677 2.081 11.927 1.00 88.44 325 GLU A N 1
ATOM 2481 C CA . GLU A 1 325 ? -11.141 0.851 11.354 1.00 88.44 325 GLU A CA 1
ATOM 2482 C C . GLU A 1 325 ? -10.055 0.294 12.269 1.00 88.44 325 GLU A C 1
ATOM 2484 O O . GLU A 1 325 ? -8.964 0.858 12.389 1.00 88.44 325 GLU A O 1
ATOM 2489 N N . ILE A 1 326 ? -10.325 -0.845 12.897 1.00 89.00 326 ILE A N 1
ATOM 2490 C CA . ILE A 1 326 ? -9.301 -1.609 13.605 1.00 89.00 326 ILE A CA 1
ATOM 2491 C C . ILE A 1 326 ? -8.815 -2.723 12.692 1.00 89.00 326 ILE A C 1
ATOM 2493 O O . ILE A 1 326 ? -9.594 -3.574 12.273 1.00 89.00 326 ILE A O 1
ATOM 2497 N N . VAL A 1 327 ? -7.513 -2.740 12.417 1.00 91.31 327 VAL A N 1
ATOM 2498 C CA . VAL A 1 327 ? -6.905 -3.671 11.469 1.00 91.31 327 VAL A CA 1
ATOM 2499 C C . VAL A 1 327 ? -5.794 -4.453 12.150 1.00 91.31 327 VAL A C 1
ATOM 2501 O O . VAL A 1 327 ? -4.654 -3.988 12.263 1.00 91.31 327 VAL A O 1
ATOM 2504 N N . ASN A 1 328 ? -6.121 -5.678 12.558 1.00 89.69 328 ASN A N 1
ATOM 2505 C CA . ASN A 1 328 ? -5.125 -6.665 12.961 1.00 89.69 328 ASN A CA 1
ATOM 2506 C C . ASN A 1 328 ? -4.329 -7.081 11.719 1.00 89.69 328 ASN A C 1
ATOM 2508 O O . ASN A 1 328 ? -4.829 -7.794 10.851 1.00 89.69 328 ASN A O 1
ATOM 2512 N N . SER A 1 329 ? -3.106 -6.567 11.597 1.00 93.50 329 SER A N 1
ATOM 2513 C CA . SER A 1 329 ? -2.260 -6.827 10.434 1.00 93.50 329 SER A CA 1
ATOM 2514 C C . SER A 1 329 ? -1.661 -8.237 10.483 1.00 93.50 329 SER A C 1
ATOM 2516 O O . SER A 1 329 ? -1.461 -8.770 11.578 1.00 93.50 329 SER A O 1
ATOM 2518 N N . PRO A 1 330 ? -1.274 -8.822 9.334 1.00 92.75 330 PRO A N 1
ATOM 2519 C CA . PRO A 1 330 ? -0.453 -10.030 9.339 1.00 92.75 330 PRO A CA 1
ATOM 2520 C C . PRO A 1 330 ? 0.911 -9.772 10.003 1.00 92.75 330 PRO A C 1
ATOM 2522 O O . PRO A 1 330 ? 1.299 -8.628 10.274 1.00 92.75 330 PRO A O 1
ATOM 2525 N N . LEU A 1 331 ? 1.683 -10.843 10.205 1.00 94.69 331 LEU A N 1
ATOM 2526 C CA . LEU A 1 331 ? 3.055 -10.792 10.725 1.00 94.69 331 LEU A CA 1
ATOM 2527 C C . LEU A 1 331 ? 4.083 -10.272 9.692 1.00 94.69 331 LEU A C 1
ATOM 2529 O O . LEU A 1 331 ? 5.174 -10.811 9.559 1.00 94.69 331 LEU A O 1
ATOM 2533 N N . GLY A 1 332 ? 3.740 -9.207 8.967 1.00 90.25 332 GLY A N 1
ATOM 2534 C CA . GLY A 1 332 ? 4.642 -8.433 8.113 1.00 90.25 332 GLY A CA 1
ATOM 2535 C C . GLY A 1 332 ? 4.712 -6.997 8.619 1.00 90.25 332 GLY A C 1
ATOM 2536 O O . GLY A 1 332 ? 3.704 -6.446 9.062 1.00 90.25 332 GLY A O 1
ATOM 2537 N N . LYS A 1 333 ? 5.899 -6.390 8.604 1.00 93.62 333 LYS A N 1
ATOM 2538 C CA . LYS A 1 333 ? 6.086 -5.007 9.080 1.00 93.62 333 LYS A CA 1
ATOM 2539 C C . LYS A 1 333 ? 6.303 -4.050 7.922 1.00 93.62 333 LYS A C 1
ATOM 2541 O O . LYS A 1 333 ? 5.725 -2.966 7.918 1.00 93.62 333 LYS A O 1
ATOM 2546 N N . TYR A 1 334 ? 7.118 -4.448 6.950 1.00 96.00 334 TYR A N 1
ATOM 2547 C CA . TYR A 1 334 ? 7.586 -3.545 5.911 1.00 96.00 334 TYR A CA 1
ATOM 2548 C C . TYR A 1 334 ? 6.451 -3.220 4.937 1.00 96.00 334 TYR A C 1
ATOM 2550 O O . TYR A 1 334 ? 6.157 -2.046 4.704 1.00 96.00 334 TYR A O 1
ATOM 2558 N N . ALA A 1 335 ? 5.741 -4.237 4.437 1.00 97.44 335 ALA A N 1
ATOM 2559 C CA . ALA A 1 335 ? 4.620 -3.999 3.533 1.00 97.44 335 ALA A CA 1
ATOM 2560 C C . ALA A 1 335 ? 3.433 -3.337 4.238 1.00 97.44 335 ALA A C 1
ATOM 2562 O O . ALA A 1 335 ? 2.805 -2.448 3.671 1.00 97.44 335 ALA A O 1
ATOM 2563 N N . VAL A 1 336 ? 3.150 -3.706 5.490 1.00 97.50 336 VAL A N 1
ATOM 2564 C CA . VAL A 1 336 ? 2.068 -3.084 6.271 1.00 97.50 336 VAL A CA 1
ATOM 2565 C C . VAL A 1 336 ? 2.354 -1.599 6.502 1.00 97.50 336 VAL A C 1
ATOM 2567 O O . VAL A 1 336 ? 1.462 -0.770 6.327 1.00 97.50 336 VAL A O 1
ATOM 2570 N N . LEU A 1 337 ? 3.594 -1.233 6.841 1.00 97.06 337 LEU A N 1
ATOM 2571 C CA . LEU A 1 337 ? 3.973 0.169 7.003 1.00 97.06 337 LEU A CA 1
ATOM 2572 C C . LEU A 1 337 ? 3.937 0.928 5.671 1.00 97.06 337 LEU A C 1
ATOM 2574 O O . LEU A 1 337 ? 3.394 2.028 5.627 1.00 97.06 337 LEU A O 1
ATOM 2578 N N . GLY A 1 338 ? 4.446 0.337 4.586 1.00 96.88 338 GLY A N 1
ATOM 2579 C CA . GLY A 1 338 ? 4.356 0.926 3.247 1.00 96.88 338 GLY A CA 1
ATOM 2580 C C . GLY A 1 338 ? 2.906 1.168 2.819 1.00 96.88 338 GLY A C 1
ATOM 2581 O O . GLY A 1 338 ? 2.575 2.242 2.328 1.00 96.88 338 GLY A O 1
ATOM 2582 N N . PHE A 1 339 ? 2.008 0.223 3.099 1.00 97.00 339 PHE A N 1
ATOM 2583 C CA . PHE A 1 339 ? 0.574 0.376 2.860 1.00 97.00 339 PHE A CA 1
ATOM 2584 C C . PHE A 1 339 ? -0.019 1.540 3.664 1.00 97.00 339 PHE A C 1
ATOM 2586 O O . PHE A 1 339 ? -0.753 2.362 3.121 1.00 97.00 339 PHE A O 1
ATOM 2593 N N . LYS A 1 340 ? 0.332 1.662 4.950 1.00 94.44 340 LYS A N 1
ATOM 2594 C CA . LYS A 1 340 ? -0.097 2.798 5.786 1.00 94.44 340 LYS A CA 1
ATOM 2595 C C . LYS A 1 340 ? 0.430 4.132 5.254 1.00 94.44 340 LYS A C 1
ATOM 2597 O O . LYS A 1 340 ? -0.311 5.110 5.250 1.00 94.44 340 LYS A O 1
ATOM 2602 N N . LEU A 1 341 ? 1.671 4.166 4.771 1.00 94.56 341 LEU A N 1
ATOM 2603 C CA . LEU A 1 341 ? 2.239 5.354 4.138 1.00 94.56 341 LEU A CA 1
ATOM 2604 C C . LEU A 1 341 ? 1.441 5.742 2.884 1.00 94.56 341 LEU A C 1
ATOM 2606 O O . LEU A 1 341 ? 1.046 6.895 2.748 1.00 94.56 341 LEU A O 1
ATOM 2610 N N . GLY A 1 342 ? 1.126 4.776 2.019 1.00 93.81 342 GLY A N 1
ATOM 2611 C CA . GLY A 1 342 ? 0.290 5.003 0.838 1.00 93.81 342 GLY A CA 1
ATOM 2612 C C . GLY A 1 342 ? -1.100 5.538 1.176 1.00 93.81 342 GLY A C 1
ATOM 2613 O O . GLY A 1 342 ? -1.559 6.480 0.537 1.00 93.81 342 GLY A O 1
ATOM 2614 N N . LEU A 1 343 ? -1.738 4.993 2.219 1.00 91.00 343 LEU A N 1
ATOM 2615 C CA . LEU A 1 343 ? -3.019 5.504 2.715 1.00 91.00 343 LEU A CA 1
ATOM 2616 C C . LEU A 1 343 ? -2.920 6.975 3.149 1.00 91.00 343 LEU A C 1
ATOM 2618 O O . LEU A 1 343 ? -3.827 7.762 2.895 1.00 91.00 343 LEU A O 1
ATOM 2622 N N . SER A 1 344 ? -1.808 7.354 3.785 1.00 88.62 344 SER A N 1
ATOM 2623 C CA . SER A 1 344 ? -1.618 8.711 4.310 1.00 88.62 344 SER A CA 1
ATOM 2624 C C . SER A 1 344 ? -1.388 9.780 3.236 1.00 88.62 344 SER A C 1
ATOM 2626 O O . SER A 1 344 ? -1.621 10.954 3.505 1.00 88.62 344 SER A O 1
ATOM 2628 N N . TYR A 1 345 ? -0.981 9.407 2.015 1.00 83.19 345 TYR A N 1
ATOM 2629 C CA . TYR A 1 345 ? -0.680 10.371 0.945 1.00 83.19 345 TYR A CA 1
ATOM 2630 C C . TYR A 1 345 ? -1.882 11.240 0.555 1.00 83.19 345 TYR A C 1
ATOM 2632 O O . TYR A 1 345 ? -1.701 12.409 0.243 1.00 83.19 345 TYR A O 1
ATOM 2640 N N . LEU A 1 346 ? -3.105 10.704 0.598 1.00 67.75 346 LEU A N 1
ATOM 2641 C CA . LEU A 1 346 ? -4.319 11.474 0.289 1.00 67.75 346 LEU A CA 1
ATOM 2642 C C . LEU A 1 346 ? -4.775 12.368 1.449 1.00 67.75 346 LEU A C 1
ATOM 2644 O O . LEU A 1 346 ? -5.442 13.372 1.214 1.00 67.75 346 LEU A O 1
ATOM 2648 N N . LEU A 1 347 ? -4.372 12.050 2.684 1.00 53.03 347 LEU A N 1
ATOM 2649 C CA . LEU A 1 347 ? -4.689 12.845 3.875 1.00 53.03 347 LEU A CA 1
ATOM 2650 C C . LEU A 1 347 ? -3.834 14.120 3.980 1.00 53.03 347 LEU A C 1
ATOM 2652 O O . LEU A 1 347 ? -4.165 15.003 4.766 1.00 53.03 347 LEU A O 1
ATOM 2656 N N . LEU A 1 348 ? -2.766 14.234 3.179 1.00 47.03 348 LEU A N 1
ATOM 2657 C CA . LEU A 1 348 ? -1.837 15.373 3.164 1.00 47.03 348 LEU A CA 1
ATOM 2658 C C . LEU A 1 348 ? -2.083 16.367 2.010 1.00 47.03 348 LEU A C 1
ATOM 2660 O O . LEU A 1 348 ? -1.334 17.329 1.870 1.00 47.03 348 LEU A O 1
ATOM 2664 N N . GLY A 1 349 ? -3.148 16.181 1.220 1.00 37.38 349 GLY A N 1
ATOM 2665 C CA . GLY A 1 349 ? -3.447 17.018 0.051 1.00 37.38 349 GLY A CA 1
ATOM 2666 C C . GLY A 1 349 ? -2.635 16.629 -1.197 1.00 37.38 349 GLY A C 1
ATOM 2667 O O . GLY A 1 349 ? -1.745 15.782 -1.121 1.00 37.38 349 GLY A O 1
ATOM 2668 N N . PRO A 1 350 ? -2.975 17.169 -2.382 1.00 32.22 350 PRO A N 1
ATOM 2669 C CA . PRO A 1 350 ? -2.274 16.834 -3.617 1.00 32.22 350 PRO A CA 1
ATOM 2670 C C . PRO A 1 350 ? -0.812 17.295 -3.541 1.00 32.22 350 PRO A C 1
ATOM 2672 O O . PRO A 1 350 ? -0.549 18.480 -3.351 1.00 32.22 350 PRO A O 1
ATOM 2675 N N . VAL A 1 351 ? 0.117 16.347 -3.698 1.00 34.69 351 VAL A N 1
ATOM 2676 C CA . VAL A 1 351 ? 1.544 16.611 -3.958 1.00 34.69 351 VAL A CA 1
ATOM 2677 C C . VAL A 1 351 ? 1.753 16.982 -5.418 1.00 34.69 351 VAL A C 1
ATOM 2679 O O . VAL A 1 351 ? 1.151 16.294 -6.280 1.00 34.69 351 VAL A O 1
#

Mean predicted aligned error: 9.26 Å

Organism: Phakopsora pachyrhizi (NCBI:txid170000)

Foldseek 3Di:
DFQPCQVVCCVPPAPDPVVLVVCQVVVHASDDPVVCVVCVVDPHDHNSQDWDWHWDDDVDIDIDTDHGDDNLFPLLLLLLLLLQLLVCQAVCDAQAPPPDNHHQQPRTAREAEHELLCCQQPVLNLVSLVQCQDPPRHRNGYHYHYPYPQDDPPAGVVRSDPDPGSCVSNVVNPDDDDDDDPVCVVRVVVVVPDPPPRPDHDGDHDHFHDDDDDDDQDDDPVLQQDFDDDAQFDVCCVPVPVVLVVVLSPPPDPPPVSQDPLSVVLSSQLVCQLVQAAEEQAEAVRCCDPVSRHVQWTDHPVDPPDIDRGSQVVSVVHPRTGYYHYHNDPPDDSSRVSSVNSSCCVVVPDD

InterPro domains:
  IPR001017 Dehydrogenase, E1 component [PF00676] (77-189)
  IPR011603 2-oxoglutarate dehydrogenase E1 component [PTHR23152] (1-191)
  IPR029061 Thiamin diphosphate-binding fold [SSF52518] (2-191)
  IPR029061 Thiamin diphosphate-binding fold [SSF52518] (254-345)

pLDDT: mean 80.84, std 18.91, range [26.33, 98.38]

Radius of gyration: 23.9 Å; Cα contacts (8 Å, |Δi|>4): 488; chains: 1; bounding box: 52×51×71 Å

Solvent-accessible surface area (backbone atoms only — not comparable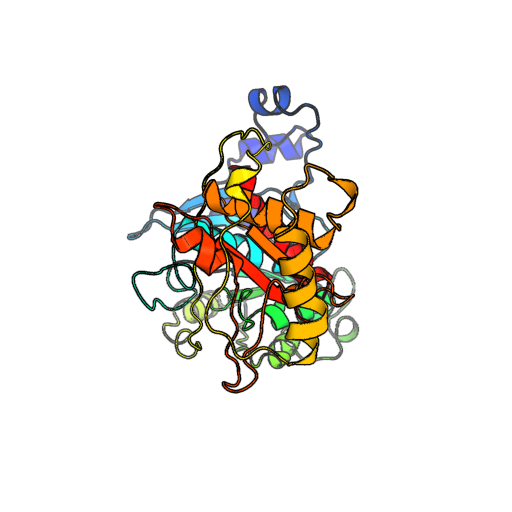 to full-atom values): 21106 Å² total; per-residue (Å²): 96,58,58,84,66,39,64,57,48,35,47,74,74,40,68,43,60,62,66,40,53,55,33,41,76,71,73,43,68,72,65,54,71,68,58,45,69,78,38,78,84,68,82,75,81,60,81,68,30,67,57,46,76,34,76,46,86,52,100,65,73,42,80,45,76,46,69,63,46,73,89,61,73,66,60,44,56,23,20,47,43,16,34,49,41,36,48,28,37,74,72,39,36,25,46,26,26,86,89,49,98,47,61,49,37,76,92,49,78,39,74,44,45,41,45,33,39,53,52,58,59,38,67,52,46,57,45,33,55,66,35,40,80,35,86,101,51,40,43,58,50,66,54,74,48,65,56,67,80,60,56,42,91,90,38,43,52,85,77,47,44,92,60,93,49,54,66,54,71,41,54,83,75,68,51,91,82,86,86,76,61,84,91,40,62,67,61,53,51,56,63,74,69,58,87,74,82,80,82,82,82,86,91,69,88,61,72,48,53,65,82,93,74,94,74,82,88,79,77,66,80,82,75,76,72,76,82,89,84,92,75,58,56,53,67,66,50,44,58,72,46,50,46,52,49,52,53,61,67,69,51,88,59,94,58,73,88,75,65,49,72,49,54,52,51,52,50,53,49,47,51,43,15,58,74,23,34,53,43,77,49,74,34,66,49,46,25,38,28,89,81,72,60,56,52,56,46,43,57,37,74,80,47,81,93,41,68,45,48,64,64,45,67,43,21,64,77,47,99,60,41,12,30,72,43,71,35,64,42,66,102,52,62,68,23,55,48,25,20,52,51,17,35,47,51,71,78,71,47,92,129

Nearest PDB structures (foldseek):
  5rw1-assembly1_B  TM=8.530E-01  e=2.142E-26  Homo sapiens
  5rvy-assembly1_B  TM=8.543E-01  e=4.932E-26  Homo sapiens
  6sy1-assembly1_B  TM=8.490E-01  e=3.449E-26  Homo sapiens
  6u3j-assembly1_A  TM=8.467E-01  e=5.897E-26  Homo sapiens
  6sy1-assembly1_A  TM=8.492E-01  e=9.497E-26  Homo sapiens